Protein AF-A0A9D3ZSE3-F1 (afdb_monomer)

Radius of gyration: 20.61 Å; Cα contacts (8 Å, |Δi|>4): 168; chains: 1; bounding box: 42×42×68 Å

Foldseek 3Di:
DVVVVVVVVVVVVVVLVVVLVVVLCCCCPAQQPDPPPPDRDCVSVVQSVDVVSVVPDPSVLQLVLRQVVQVVVVVDPPDPDGTGRVLVVVLVCLLWQVLQHFDAPDFQAPPNSCRCVPDGHRPPHDPDPVVVVVVVVPDDPVNTDLASCVDPSNVVRDDCVVVPCC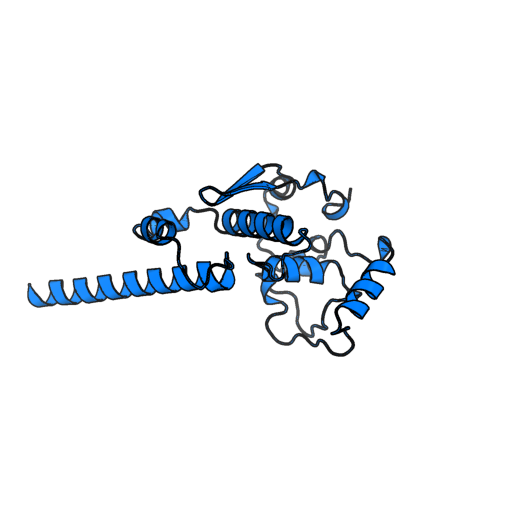VVLQDWDWRDNPVRTDTDHSVVSVSSVVD

Mean predicted aligned error: 7.87 Å

Solvent-accessible surface area (backbone atoms only — not comparable to full-atom values): 11451 Å² total; per-residue (Å²): 113,76,71,56,53,55,51,50,49,52,49,51,54,49,50,53,51,50,51,46,51,51,52,51,47,44,38,48,73,49,41,45,21,61,88,57,93,79,69,78,62,65,70,57,61,70,48,53,75,42,62,70,66,51,69,71,51,63,60,67,42,29,23,48,25,39,28,51,54,26,54,62,50,44,73,40,94,85,48,90,73,71,42,19,30,54,64,58,56,49,45,58,43,38,57,21,37,57,89,73,35,56,50,68,94,67,80,75,51,67,65,66,72,54,65,67,77,61,79,53,42,58,81,93,54,75,84,50,71,67,53,48,49,52,54,57,74,70,54,56,79,84,69,44,44,51,49,53,75,71,38,66,70,53,44,74,44,51,65,68,78,69,63,76,52,59,67,67,75,59,47,75,45,77,20,58,41,91,91,45,74,33,76,42,62,41,80,81,47,43,46,52,75,76,92

Sequence (195 aa):
MARELICLDNKHTSVEQMKMAYILEIIRGYLMPDLSRNLIHLRWLLKLVDFRAVGEFSWGSAALARLYLEMYGATRPNKLKIGGCLSLLQSWAQFRFLFLCPRMDHLYAFPLITRWNHSASYVGLPTSLEDIRLLLDQRSEAQFQWTPYEDSTIRAVIPDDYFQNLNIWHVKVPLVNFAIVEMHQSDRVLRQFGF

InterPro domains:
  IPR019557 Aminotransferase-like, plant mobile domain [PF10536] (11-195)
  IPR044824 Protein MAINTENANCE OF MERISTEMS-like [PTHR46033] (12-195)

pLDDT: mean 84.19, std 12.26, range [32.97, 94.94]

Secondary structure (DSSP, 8-state):
-HHHHHHHHHHHHHHHHHHHHHHHHHIIIIIS--SSSS---THHHHHTT-HHHHHTS-HHHHHHHHHHHHHHHHTSTT-----S-HHHHHHHHHTT-GGGPPB--S---SSGGGGGTSS-B-TTS--SHHHHHHHHHT--GGGS-S-GGG-HHHHTTS-GGGTTTGGGGG-EEEEEETTEEEEEEGGGGGGGGT-

Organism: NCBI:txid47602

Structure (mmCIF, N/CA/C/O backbone):
data_AF-A0A9D3ZSE3-F1
#
_entry.id   AF-A0A9D3ZSE3-F1
#
loop_
_atom_site.group_PDB
_atom_site.id
_atom_site.type_symbol
_atom_site.label_atom_id
_atom_site.label_alt_id
_atom_site.label_comp_id
_atom_site.label_asym_id
_atom_site.label_entity_id
_atom_site.label_seq_id
_atom_site.pdbx_PDB_ins_code
_atom_site.Cartn_x
_atom_site.Cartn_y
_atom_site.Cartn_z
_atom_site.occupancy
_atom_site.B_iso_or_equiv
_atom_site.auth_seq_id
_atom_site.auth_comp_id
_atom_site.auth_asym_id
_atom_site.auth_atom_id
_atom_site.pdbx_PDB_model_num
ATOM 1 N N . MET A 1 1 ? -15.234 -13.922 49.105 1.00 47.38 1 MET A N 1
ATOM 2 C CA . MET A 1 1 ? -16.150 -13.656 47.976 1.00 47.38 1 MET A CA 1
ATOM 3 C C . MET A 1 1 ? -16.082 -12.216 47.444 1.00 47.38 1 MET A C 1
ATOM 5 O O . MET A 1 1 ? -15.676 -12.058 46.307 1.00 47.38 1 MET A O 1
ATOM 9 N N . ALA A 1 2 ? -16.362 -11.150 48.215 1.00 43.38 2 ALA A N 1
ATOM 10 C CA . ALA A 1 2 ? -16.305 -9.767 47.680 1.00 43.38 2 ALA A CA 1
ATOM 11 C C . ALA A 1 2 ? -14.883 -9.250 47.342 1.00 43.38 2 ALA A C 1
ATOM 13 O O . ALA A 1 2 ? -14.702 -8.484 46.402 1.00 43.38 2 ALA A O 1
ATOM 14 N N . ARG A 1 3 ? -13.850 -9.699 48.071 1.00 32.97 3 ARG A N 1
ATOM 15 C CA . ARG A 1 3 ? -12.444 -9.316 47.822 1.00 32.97 3 ARG A CA 1
ATOM 16 C C . ARG A 1 3 ? -11.825 -9.965 46.577 1.00 32.97 3 ARG A C 1
ATOM 18 O O . ARG A 1 3 ? -10.910 -9.392 46.000 1.00 32.97 3 ARG A O 1
ATOM 25 N N . GLU A 1 4 ? -12.324 -11.122 46.147 1.00 38.59 4 GLU A N 1
ATOM 26 C CA . GLU A 1 4 ? -11.842 -11.803 44.935 1.00 38.59 4 GLU A CA 1
ATOM 27 C C . GLU A 1 4 ? -12.436 -11.184 43.669 1.00 38.59 4 GLU A C 1
ATOM 29 O O . GLU A 1 4 ? -11.711 -11.001 42.697 1.00 38.59 4 GLU A O 1
ATOM 34 N N . LEU A 1 5 ? -13.704 -10.755 43.709 1.00 40.88 5 LEU A N 1
ATOM 35 C CA . LEU A 1 5 ? -14.357 -10.043 42.605 1.00 40.88 5 LEU A CA 1
ATOM 36 C C . LEU A 1 5 ? -13.674 -8.701 42.293 1.00 40.88 5 LEU A C 1
ATOM 38 O O . LEU A 1 5 ? -13.381 -8.439 41.137 1.00 40.88 5 LEU A O 1
ATOM 42 N N . ILE A 1 6 ? -13.309 -7.905 43.305 1.00 46.94 6 ILE A N 1
ATOM 43 C CA . ILE A 1 6 ? -12.616 -6.612 43.112 1.00 46.94 6 ILE A CA 1
ATOM 44 C C . ILE A 1 6 ? -11.188 -6.798 42.562 1.00 46.94 6 ILE A C 1
ATOM 46 O O . ILE A 1 6 ? -10.689 -5.971 41.801 1.00 46.94 6 ILE A O 1
ATOM 50 N N . CYS A 1 7 ? -10.506 -7.885 42.934 1.00 41.25 7 CYS A N 1
ATOM 51 C CA . CYS A 1 7 ? -9.148 -8.171 42.464 1.00 41.25 7 CYS A CA 1
ATOM 52 C C . CYS A 1 7 ? -9.140 -8.733 41.029 1.00 41.25 7 CYS A C 1
ATOM 54 O O . CYS A 1 7 ? -8.237 -8.427 40.249 1.00 41.25 7 CYS A O 1
ATOM 56 N N . LEU A 1 8 ? -10.164 -9.514 40.667 1.00 48.38 8 LEU A N 1
ATOM 57 C CA . LEU A 1 8 ? -10.406 -9.965 39.295 1.00 48.38 8 LEU A CA 1
ATOM 58 C C . LEU A 1 8 ? -10.804 -8.797 38.386 1.00 48.38 8 LEU A C 1
ATOM 60 O O . LEU A 1 8 ? -10.257 -8.695 37.293 1.00 48.38 8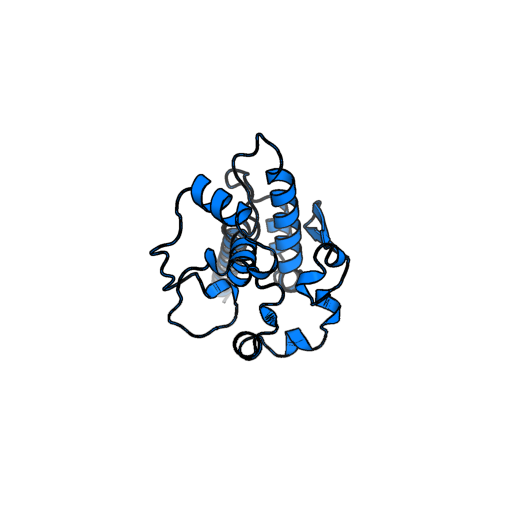 LEU A O 1
ATOM 64 N N . ASP A 1 9 ? -11.654 -7.885 38.861 1.00 51.62 9 ASP A N 1
ATOM 65 C CA . ASP A 1 9 ? -12.081 -6.690 38.122 1.00 51.62 9 ASP A CA 1
ATOM 66 C C . ASP A 1 9 ? -10.907 -5.717 37.884 1.00 51.62 9 ASP A C 1
ATOM 68 O O . ASP A 1 9 ? -10.702 -5.235 36.771 1.00 51.62 9 ASP A O 1
ATOM 72 N N . ASN A 1 10 ? -10.017 -5.539 38.872 1.00 54.47 10 ASN A N 1
ATOM 73 C CA . ASN A 1 10 ? -8.772 -4.771 38.701 1.00 54.47 10 ASN A CA 1
ATOM 74 C C . ASN A 1 10 ? -7.783 -5.425 37.719 1.00 54.47 10 ASN A C 1
ATOM 76 O O . ASN A 1 10 ? -7.127 -4.729 36.942 1.00 54.47 10 ASN A O 1
ATOM 80 N N . LYS A 1 11 ? -7.669 -6.761 37.717 1.00 55.88 11 LYS A N 1
ATOM 81 C CA . LYS A 1 11 ? -6.824 -7.479 36.747 1.00 55.88 11 LYS A CA 1
ATOM 82 C C . LYS A 1 11 ? -7.395 -7.393 35.334 1.00 55.88 11 LYS A C 1
ATOM 84 O O . LYS A 1 11 ? -6.632 -7.107 34.413 1.00 55.88 11 LYS A O 1
ATOM 89 N N . HIS A 1 12 ? -8.705 -7.582 35.170 1.00 58.66 12 HIS A N 1
ATOM 90 C CA . HIS A 1 12 ? -9.385 -7.468 33.877 1.00 58.66 12 HIS A CA 1
ATOM 91 C C . HIS A 1 12 ? -9.253 -6.046 33.318 1.00 58.66 12 HIS A C 1
ATOM 93 O O . HIS A 1 12 ? -8.847 -5.874 32.171 1.00 58.66 12 HIS A O 1
ATOM 99 N N . THR A 1 13 ? -9.459 -5.030 34.164 1.00 61.62 13 THR A N 1
ATOM 100 C CA . THR A 1 13 ? -9.265 -3.615 33.812 1.00 61.62 13 THR A CA 1
ATOM 101 C C . THR A 1 13 ? -7.815 -3.320 33.408 1.00 61.62 13 THR A C 1
ATOM 103 O O . THR A 1 13 ? -7.592 -2.613 32.427 1.00 61.62 13 THR A O 1
ATOM 106 N N . SER A 1 14 ? -6.815 -3.915 34.077 1.00 72.12 14 SER A N 1
ATOM 107 C CA . SER A 1 14 ? -5.406 -3.755 33.676 1.00 72.12 14 SER A CA 1
ATOM 108 C C . SER A 1 14 ? -5.082 -4.411 32.329 1.00 72.12 14 SER A C 1
ATOM 110 O O . SER A 1 14 ? -4.323 -3.849 31.543 1.00 72.12 14 SER A O 1
ATOM 112 N N . VAL A 1 15 ? -5.676 -5.573 32.029 1.00 79.62 15 VAL A N 1
ATOM 113 C CA . VAL A 1 15 ? -5.437 -6.299 30.772 1.00 79.62 15 VAL A CA 1
ATOM 114 C C . VAL A 1 15 ? -6.058 -5.550 29.598 1.00 79.62 15 VAL A C 1
ATOM 116 O O . VAL A 1 15 ? -5.411 -5.397 28.563 1.00 79.62 15 VAL A O 1
ATOM 119 N N . GLU A 1 16 ? -7.277 -5.031 29.753 1.00 80.38 16 GLU A N 1
ATOM 120 C CA . GLU A 1 16 ? -7.910 -4.213 28.716 1.00 80.38 16 GLU A CA 1
ATOM 121 C C . GLU A 1 16 ? -7.129 -2.914 28.476 1.00 80.38 16 GLU A C 1
ATOM 123 O O . GLU A 1 16 ? -6.847 -2.573 27.329 1.00 80.38 16 GLU A O 1
ATOM 128 N N . GLN A 1 17 ? -6.654 -2.244 29.531 1.00 80.88 17 GLN A N 1
ATOM 129 C CA . GLN A 1 17 ? -5.777 -1.075 29.393 1.00 80.88 17 GLN A CA 1
ATOM 130 C C . GLN A 1 17 ? -4.461 -1.407 28.674 1.00 80.88 17 GLN A C 1
ATOM 132 O O . GLN A 1 17 ? -4.013 -0.629 27.829 1.00 80.88 17 GLN A O 1
ATOM 137 N N . MET A 1 18 ? -3.858 -2.568 28.952 1.00 84.62 18 MET A N 1
ATOM 138 C CA . MET A 1 18 ? -2.662 -3.033 28.240 1.00 84.62 18 MET A CA 1
ATOM 139 C C . MET A 1 18 ? -2.946 -3.289 26.755 1.00 84.62 18 MET A C 1
ATOM 141 O O . MET A 1 18 ? -2.159 -2.865 25.908 1.00 84.62 18 MET A O 1
ATOM 145 N N . LYS A 1 19 ? -4.082 -3.913 26.416 1.00 85.62 19 LYS A N 1
ATOM 146 C CA . LYS A 1 19 ? -4.510 -4.094 25.018 1.00 85.62 19 LYS A CA 1
ATOM 147 C C . LYS A 1 19 ? -4.714 -2.749 24.321 1.00 85.62 19 LYS A C 1
ATOM 149 O O . LYS A 1 19 ? -4.211 -2.561 23.215 1.00 85.62 19 LYS A O 1
ATOM 154 N N . MET A 1 20 ? -5.396 -1.800 24.970 1.00 85.19 20 MET A N 1
ATOM 155 C CA . MET A 1 20 ? -5.603 -0.450 24.429 1.00 85.19 20 MET A CA 1
ATOM 156 C C . MET A 1 20 ? -4.2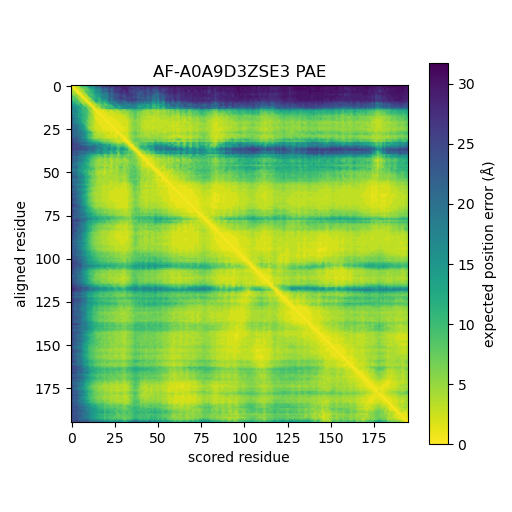62 0.238 24.161 1.00 85.19 20 MET A C 1
ATOM 158 O O . MET A 1 20 ? -4.048 0.753 23.065 1.00 85.19 20 MET A O 1
ATOM 162 N N . ALA A 1 21 ? -3.351 0.221 25.137 1.00 86.06 21 ALA A N 1
ATOM 163 C CA . ALA A 1 21 ? -2.029 0.826 25.011 1.00 86.06 21 ALA A CA 1
ATOM 164 C C . ALA A 1 21 ? -1.225 0.198 23.863 1.00 86.06 21 ALA A C 1
ATOM 166 O O . ALA A 1 21 ? -0.635 0.920 23.064 1.00 86.06 21 ALA A O 1
ATOM 167 N N . TYR A 1 22 ? -1.266 -1.129 23.729 1.00 87.88 22 TYR A N 1
ATOM 168 C CA . TYR A 1 22 ? -0.589 -1.844 22.650 1.00 87.88 22 TYR A CA 1
ATOM 169 C C . TYR A 1 22 ? -1.149 -1.497 21.262 1.00 87.88 22 TYR A C 1
ATOM 171 O O . TYR A 1 22 ? -0.388 -1.190 20.344 1.00 87.88 22 TYR A O 1
ATOM 179 N N . ILE A 1 23 ? -2.475 -1.476 21.097 1.00 87.81 23 ILE A N 1
ATOM 180 C CA . ILE A 1 23 ? -3.100 -1.098 19.819 1.00 87.81 23 ILE A CA 1
ATOM 181 C C . ILE A 1 23 ? -2.788 0.360 19.469 1.00 87.81 23 ILE A C 1
ATOM 183 O O . ILE A 1 23 ? -2.474 0.666 18.318 1.00 87.81 23 ILE A O 1
ATOM 187 N N . LEU A 1 24 ? -2.827 1.263 20.451 1.00 86.31 24 LEU A N 1
ATOM 188 C CA . LEU A 1 24 ? -2.435 2.659 20.257 1.00 86.31 24 LEU A CA 1
ATOM 189 C C . LEU A 1 24 ? -0.974 2.795 19.825 1.00 86.31 24 LEU A C 1
ATOM 191 O O . LEU A 1 24 ? -0.675 3.622 18.961 1.00 86.31 24 LEU A O 1
ATOM 195 N N . GLU A 1 25 ? -0.086 1.970 20.381 1.00 86.06 25 GLU A N 1
ATOM 196 C CA . GLU A 1 25 ? 1.318 1.916 19.980 1.00 86.06 25 GLU A CA 1
ATOM 197 C C . GLU A 1 25 ? 1.460 1.493 18.515 1.00 86.06 25 GLU A C 1
ATOM 199 O O . GLU A 1 25 ? 2.172 2.150 17.759 1.00 86.06 25 GLU A O 1
ATOM 204 N N . ILE A 1 26 ? 0.724 0.468 18.074 1.00 87.06 26 ILE A N 1
ATOM 205 C CA . ILE A 1 26 ? 0.716 0.033 16.667 1.00 87.06 26 ILE A CA 1
ATOM 206 C C . ILE A 1 26 ? 0.164 1.132 15.752 1.00 87.06 26 ILE A C 1
ATOM 208 O O . ILE A 1 26 ? 0.742 1.418 14.699 1.00 87.06 26 ILE A O 1
ATOM 212 N N . ILE A 1 27 ? -0.949 1.762 16.136 1.00 86.19 27 ILE A N 1
ATOM 213 C CA . ILE A 1 27 ? -1.573 2.832 15.349 1.00 86.19 27 ILE A CA 1
ATOM 214 C C . ILE A 1 27 ? -0.593 3.988 15.155 1.00 86.19 27 ILE A C 1
ATOM 216 O O . ILE A 1 27 ? -0.399 4.447 14.028 1.00 86.19 27 ILE A O 1
ATOM 220 N N . ARG A 1 28 ? 0.042 4.437 16.240 1.00 82.56 28 ARG A N 1
ATOM 221 C CA . ARG A 1 28 ? 0.976 5.565 16.223 1.00 82.56 28 ARG A CA 1
ATOM 222 C C . ARG A 1 28 ? 2.313 5.211 15.581 1.00 82.56 28 ARG A C 1
ATOM 224 O O . ARG A 1 28 ? 2.892 6.050 14.911 1.00 82.56 28 ARG A O 1
ATOM 231 N N . GLY A 1 29 ? 2.838 4.022 15.839 1.00 82.31 29 GLY A N 1
ATOM 232 C CA . GLY A 1 29 ? 4.192 3.647 15.440 1.00 82.31 29 GLY A CA 1
ATOM 233 C C . GLY A 1 29 ? 4.276 3.097 14.022 1.00 82.31 29 GLY A C 1
ATOM 234 O O . GLY A 1 29 ? 5.292 3.283 13.360 1.00 82.31 29 GLY A O 1
ATOM 235 N N . TYR A 1 30 ? 3.218 2.432 13.552 1.00 84.31 30 TYR A N 1
ATOM 236 C CA . TYR A 1 30 ? 3.292 1.610 12.346 1.00 84.31 30 TYR A CA 1
ATOM 237 C C . TYR A 1 30 ? 2.190 1.900 11.324 1.00 84.31 30 TYR A C 1
ATOM 239 O O . TYR A 1 30 ? 2.482 2.175 10.159 1.00 84.31 30 TYR A O 1
ATOM 247 N N . LEU A 1 31 ? 0.917 1.855 11.731 1.00 84.62 31 LEU A N 1
ATOM 248 C CA . LEU A 1 31 ? -0.195 1.963 10.775 1.00 84.62 31 LEU A CA 1
ATOM 249 C C . LEU A 1 31 ? -0.406 3.393 10.281 1.00 84.62 31 LEU A C 1
ATOM 251 O O . LEU A 1 31 ? -0.656 3.625 9.100 1.00 84.62 31 LEU A O 1
ATOM 255 N N . MET A 1 32 ? -0.373 4.363 11.187 1.00 84.94 32 MET A N 1
ATOM 256 C CA . MET A 1 32 ? -0.729 5.749 10.899 1.00 84.94 32 MET A CA 1
ATOM 257 C C . MET A 1 32 ? 0.187 6.726 11.647 1.00 84.94 32 MET A C 1
ATOM 259 O O . MET A 1 32 ? -0.331 7.642 12.297 1.00 84.94 32 MET A O 1
ATOM 263 N N . PRO A 1 33 ? 1.526 6.574 11.562 1.00 81.00 33 PRO A N 1
ATOM 264 C CA . PRO A 1 33 ? 2.431 7.505 12.208 1.00 81.00 33 PRO A CA 1
ATOM 265 C C . PRO A 1 33 ? 2.186 8.908 11.680 1.00 81.00 33 PRO A C 1
ATOM 267 O O . PRO A 1 33 ? 2.164 9.155 10.470 1.00 81.00 33 PRO A O 1
ATOM 270 N N . ASP A 1 34 ? 1.968 9.826 12.612 1.00 72.75 34 ASP A N 1
ATOM 271 C CA . ASP A 1 34 ? 1.954 11.239 12.316 1.00 72.75 34 ASP A CA 1
ATOM 272 C C . ASP A 1 34 ? 3.298 11.873 12.646 1.00 72.75 34 ASP A C 1
ATOM 274 O O . ASP A 1 34 ? 4.117 11.339 13.387 1.00 72.75 34 ASP A O 1
ATOM 278 N N . LEU A 1 35 ? 3.548 13.034 12.046 1.00 68.62 35 LEU A N 1
ATOM 279 C CA . LEU A 1 35 ? 4.714 13.845 12.390 1.00 68.62 35 LEU A CA 1
ATOM 280 C C . LEU A 1 35 ? 4.475 14.664 13.667 1.00 68.62 35 LEU A C 1
ATOM 282 O O . LEU A 1 35 ? 5.311 15.499 14.023 1.00 68.62 35 LEU A O 1
ATOM 286 N N . SER A 1 36 ? 3.330 14.471 14.334 1.00 63.19 36 SER A N 1
ATOM 287 C CA . SER A 1 36 ? 3.107 15.048 15.650 1.00 63.19 36 SER A CA 1
ATOM 288 C C . SER A 1 36 ? 4.018 14.296 16.616 1.00 63.19 36 SER A C 1
ATOM 290 O O . SER A 1 36 ? 4.181 13.085 16.527 1.00 63.19 36 SER A O 1
ATOM 292 N N . ARG A 1 37 ? 4.701 15.019 17.499 1.00 53.56 37 ARG A N 1
ATOM 293 C CA . ARG A 1 37 ? 5.737 14.483 18.392 1.00 53.56 37 ARG A CA 1
ATOM 294 C C . ARG A 1 37 ? 5.132 13.587 19.489 1.00 53.56 37 ARG A C 1
ATOM 296 O O . ARG A 1 37 ? 5.210 13.929 20.663 1.00 53.56 37 ARG A O 1
ATOM 303 N N . ASN A 1 38 ? 4.547 12.453 19.109 1.00 53.19 38 ASN A N 1
ATOM 304 C CA . ASN A 1 38 ? 3.962 11.415 19.962 1.00 53.19 38 ASN A CA 1
ATOM 305 C C . ASN A 1 38 ? 2.619 11.740 20.641 1.00 53.19 38 ASN A C 1
ATOM 307 O O . ASN A 1 38 ? 2.271 11.089 21.629 1.00 53.19 38 ASN A O 1
ATOM 311 N N . LEU A 1 39 ? 1.823 12.683 20.123 1.00 56.69 39 LEU A N 1
ATOM 312 C CA . LEU A 1 39 ? 0.491 12.945 20.676 1.00 56.69 39 LEU A CA 1
ATOM 313 C C . LEU A 1 39 ? -0.548 12.040 20.010 1.00 56.69 39 LEU A C 1
ATOM 315 O O . LEU A 1 39 ? -0.993 12.282 18.893 1.00 56.69 39 LEU A O 1
ATOM 319 N N . ILE A 1 40 ? -0.973 10.997 20.726 1.00 60.72 40 ILE A N 1
ATOM 320 C CA . ILE A 1 40 ? -2.143 10.213 20.328 1.00 60.72 40 ILE A CA 1
ATOM 321 C C . ILE A 1 40 ? -3.343 11.149 20.390 1.00 60.72 40 ILE A C 1
ATOM 323 O O . ILE A 1 40 ? -3.742 11.604 21.463 1.00 60.72 40 ILE A O 1
ATOM 327 N N . HIS A 1 41 ? -3.946 11.435 19.240 1.00 69.25 41 HIS A N 1
ATOM 328 C CA . HIS A 1 41 ? -5.183 12.195 19.238 1.00 69.25 41 HIS A CA 1
ATOM 329 C C . HIS A 1 41 ? -6.234 11.404 20.032 1.00 69.25 41 HIS A C 1
ATOM 331 O O . HIS A 1 41 ? -6.559 10.273 19.666 1.00 69.25 41 HIS A O 1
ATOM 337 N N . LEU A 1 42 ? -6.805 12.013 21.082 1.00 71.12 42 LEU A N 1
ATOM 338 C CA . LEU A 1 42 ? -7.759 11.391 22.027 1.00 71.12 42 LEU A CA 1
ATOM 339 C C . LEU A 1 42 ? -8.952 10.678 21.358 1.00 71.12 42 LEU A C 1
ATOM 341 O O . LEU A 1 42 ? -9.610 9.842 21.967 1.00 71.12 42 LEU A O 1
ATOM 345 N N . ARG A 1 43 ? -9.200 10.961 20.075 1.00 76.38 43 ARG A N 1
ATOM 346 C CA . ARG A 1 43 ? -10.202 10.296 19.240 1.00 76.38 43 ARG A CA 1
ATOM 347 C C . ARG A 1 43 ? -10.000 8.778 19.165 1.00 76.38 43 ARG A C 1
ATOM 349 O O . ARG A 1 43 ? -10.988 8.056 19.143 1.00 76.38 43 ARG A O 1
ATOM 356 N N . TRP A 1 44 ? -8.754 8.295 19.152 1.00 77.94 44 TRP A N 1
ATOM 357 C CA . TRP A 1 44 ? -8.468 6.857 19.117 1.00 77.94 44 TRP A CA 1
ATOM 358 C C . TRP A 1 44 ? -8.776 6.197 20.459 1.00 77.94 44 TRP A C 1
ATOM 360 O O . TRP A 1 44 ? -9.361 5.122 20.480 1.00 77.94 44 TRP A O 1
ATOM 370 N N . LEU A 1 45 ? -8.480 6.884 21.568 1.00 78.75 45 LEU A N 1
ATOM 371 C CA . LEU A 1 45 ? -8.815 6.417 22.914 1.00 78.75 45 LEU A CA 1
ATOM 372 C C . LEU A 1 45 ? -10.329 6.212 23.062 1.00 78.75 45 LEU A C 1
ATOM 374 O O . LEU A 1 45 ? -10.760 5.162 23.522 1.00 78.75 45 LEU A O 1
ATOM 378 N N . LEU A 1 46 ? -11.129 7.181 22.599 1.00 77.44 46 LEU A N 1
ATOM 379 C CA . LEU A 1 46 ? -12.595 7.108 22.649 1.00 77.44 46 LEU A CA 1
ATOM 380 C C . LEU A 1 46 ? -13.166 5.955 21.816 1.00 77.44 46 LEU A C 1
ATOM 382 O O . LEU A 1 46 ? -14.215 5.419 22.156 1.00 77.44 46 LEU A O 1
ATOM 386 N N . LYS A 1 47 ? -12.497 5.573 20.724 1.00 78.69 47 LYS A N 1
ATOM 387 C CA . LYS A 1 47 ? -12.919 4.440 19.895 1.00 78.69 47 LYS A CA 1
ATOM 388 C C . LYS A 1 47 ? -12.517 3.092 20.482 1.00 78.69 47 LYS A C 1
ATOM 390 O O . LYS A 1 47 ? -13.263 2.140 20.317 1.00 78.69 47 LYS A O 1
ATOM 395 N N . LEU A 1 48 ? -11.392 3.026 21.190 1.00 81.38 48 LEU A N 1
ATOM 396 C CA . LEU A 1 48 ? -10.864 1.790 21.774 1.00 81.38 48 LEU A CA 1
ATOM 397 C C . LEU A 1 48 ? -11.559 1.351 23.070 1.00 81.38 48 LEU A C 1
ATOM 399 O O . LEU A 1 48 ? -11.177 0.334 23.634 1.00 81.38 48 LEU A O 1
ATOM 403 N N . VAL A 1 49 ? -12.572 2.091 23.532 1.00 82.12 49 VAL A N 1
ATOM 404 C CA . VAL A 1 49 ? -13.405 1.692 24.680 1.00 82.12 49 VAL A CA 1
ATOM 405 C C . VAL A 1 49 ? -14.203 0.419 24.374 1.00 82.12 49 VAL A C 1
ATOM 407 O O . VAL A 1 49 ? -14.400 -0.400 25.266 1.00 82.12 49 VAL A O 1
ATOM 410 N N . ASP A 1 50 ? -14.630 0.231 23.121 1.00 83.00 50 ASP A N 1
ATOM 411 C CA . ASP A 1 50 ? -15.343 -0.967 22.671 1.00 83.00 50 ASP A CA 1
ATOM 412 C C . ASP A 1 50 ? -14.526 -1.713 21.609 1.00 83.00 50 ASP A C 1
ATOM 414 O O . ASP A 1 50 ? -14.562 -1.398 20.417 1.00 83.00 50 ASP A O 1
ATOM 418 N N . PHE A 1 51 ? -13.795 -2.741 22.043 1.00 82.00 51 PHE A N 1
ATOM 419 C CA . PHE A 1 51 ? -12.980 -3.566 21.153 1.00 82.00 51 PHE A CA 1
ATOM 420 C C . PHE A 1 51 ? -13.786 -4.320 20.090 1.00 82.00 51 PHE A C 1
ATOM 422 O O . PHE A 1 51 ? -13.232 -4.641 19.036 1.00 82.00 51 PHE A O 1
ATOM 429 N N . ARG A 1 52 ? -15.076 -4.594 20.326 1.00 84.31 52 ARG A N 1
ATOM 430 C CA . ARG A 1 52 ? -15.920 -5.263 19.332 1.00 84.31 52 ARG A CA 1
ATOM 431 C C . ARG A 1 52 ? -16.167 -4.333 18.149 1.00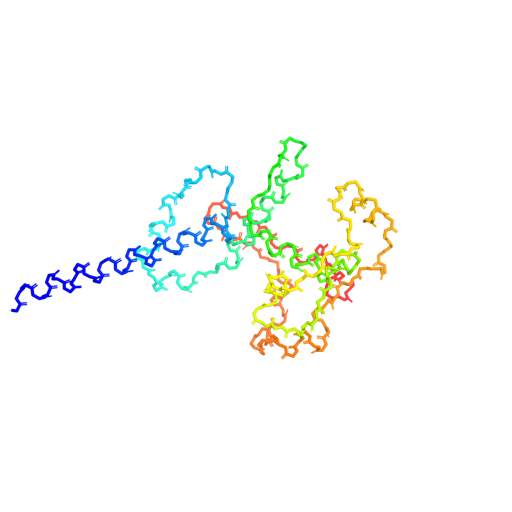 84.31 52 ARG A C 1
ATOM 433 O O . ARG A 1 52 ? -15.919 -4.727 17.015 1.00 84.31 52 ARG A O 1
ATOM 440 N N . ALA A 1 53 ? -16.538 -3.084 18.423 1.00 84.00 53 ALA A N 1
ATOM 441 C CA . ALA A 1 53 ? -16.709 -2.063 17.391 1.00 84.00 53 ALA A CA 1
ATOM 442 C C . ALA A 1 53 ? -15.391 -1.750 16.652 1.00 84.00 53 ALA A C 1
ATOM 444 O O . ALA A 1 53 ? -15.375 -1.568 15.438 1.00 84.00 53 ALA A O 1
ATOM 445 N N . VAL A 1 54 ? -14.266 -1.728 17.373 1.00 84.00 54 VAL A N 1
ATOM 446 C CA . VAL A 1 54 ? -12.911 -1.520 16.818 1.00 84.00 54 VAL A CA 1
ATOM 447 C C . VAL A 1 54 ? -12.534 -2.606 15.810 1.00 84.00 54 VAL A C 1
ATOM 449 O O . VAL A 1 54 ? -11.887 -2.306 14.805 1.00 84.00 54 VAL A O 1
ATOM 452 N N . GLY A 1 55 ? -12.932 -3.856 16.062 1.00 84.44 55 GLY A N 1
ATOM 453 C CA . GLY A 1 55 ? -12.690 -4.982 15.157 1.00 84.44 55 GLY A CA 1
ATOM 454 C C . GLY A 1 55 ? -13.422 -4.866 13.816 1.00 84.44 55 GLY A C 1
ATOM 455 O O . GLY A 1 55 ? -12.956 -5.414 12.823 1.00 84.44 55 GLY A O 1
ATOM 456 N N . GLU A 1 56 ? -14.520 -4.111 13.766 1.00 88.56 56 GLU A N 1
ATOM 457 C CA . GLU A 1 56 ? -15.319 -3.891 12.553 1.00 88.56 56 GLU A CA 1
ATOM 458 C C . GLU A 1 56 ? -14.785 -2.737 11.686 1.00 88.56 56 GLU A C 1
ATOM 460 O O . GLU A 1 56 ? -15.255 -2.510 10.569 1.00 88.56 56 GLU A O 1
ATOM 465 N N . PHE A 1 57 ? -13.791 -1.984 12.167 1.00 87.94 57 PHE A N 1
ATOM 466 C CA . PHE A 1 57 ? -13.228 -0.876 11.404 1.00 87.94 57 PHE A CA 1
ATOM 467 C C . PHE A 1 57 ? -12.339 -1.353 10.258 1.00 87.94 57 PHE A C 1
ATOM 469 O O . PHE A 1 57 ? -11.521 -2.263 10.386 1.00 87.94 57 PHE A O 1
ATOM 476 N N . SER A 1 58 ? -12.411 -0.634 9.136 1.00 90.38 58 SER A N 1
ATOM 477 C CA . SER A 1 58 ? -11.493 -0.827 8.016 1.00 90.38 58 SER A CA 1
ATOM 478 C C . SER A 1 58 ? -10.137 -0.163 8.298 1.00 90.38 58 SER A C 1
ATOM 480 O O . SER A 1 58 ? -9.825 0.915 7.785 1.00 90.38 58 SER A O 1
ATOM 482 N N . TRP A 1 59 ? -9.308 -0.814 9.118 1.00 90.00 59 TRP A N 1
ATOM 483 C CA . TRP A 1 59 ? -7.952 -0.354 9.458 1.00 90.00 59 TRP A CA 1
ATOM 484 C C . TRP A 1 59 ? -7.074 -0.128 8.226 1.00 90.00 59 TRP A C 1
ATOM 486 O O . TRP A 1 59 ? -6.322 0.844 8.176 1.00 90.00 59 TRP A O 1
ATOM 496 N N . GLY A 1 60 ? -7.216 -0.985 7.209 1.00 90.50 60 GLY A N 1
ATOM 497 C CA . GLY A 1 60 ? -6.524 -0.837 5.928 1.00 90.50 60 GLY A CA 1
ATOM 498 C C . GLY A 1 60 ? -6.906 0.456 5.207 1.00 90.50 60 GLY A C 1
ATOM 499 O O . GLY A 1 60 ? -6.024 1.210 4.801 1.00 90.50 60 GLY A O 1
ATOM 500 N N . SER A 1 61 ? -8.203 0.771 5.124 1.00 91.12 61 SER A N 1
ATOM 501 C CA . SER A 1 61 ? -8.671 2.026 4.516 1.00 91.12 61 SER A CA 1
ATOM 502 C C . SER A 1 61 ? -8.191 3.245 5.297 1.00 91.12 61 SER A C 1
ATOM 504 O O . SER A 1 61 ? -7.760 4.227 4.695 1.00 91.12 61 SER A O 1
ATOM 506 N N . ALA A 1 62 ? -8.201 3.180 6.632 1.00 91.44 62 ALA A N 1
ATOM 507 C CA . ALA A 1 62 ? -7.723 4.274 7.471 1.00 91.44 62 ALA A CA 1
ATOM 508 C C . ALA A 1 62 ? -6.212 4.531 7.297 1.00 91.44 62 ALA A C 1
ATOM 510 O O . ALA A 1 62 ? -5.785 5.690 7.197 1.00 91.44 62 ALA A O 1
ATOM 511 N N . ALA A 1 63 ? -5.418 3.457 7.217 1.00 92.12 63 ALA A N 1
ATOM 512 C CA . ALA A 1 63 ? -3.983 3.516 6.950 1.00 92.12 63 ALA A CA 1
ATOM 513 C C . ALA A 1 63 ? -3.684 4.056 5.541 1.00 92.12 63 ALA A C 1
ATOM 515 O O . ALA A 1 63 ? -2.823 4.925 5.395 1.00 92.12 63 ALA A O 1
ATOM 516 N N . LEU A 1 64 ? -4.427 3.611 4.521 1.00 92.50 64 LEU A N 1
ATOM 517 C CA . LEU A 1 64 ? -4.289 4.098 3.145 1.00 92.50 64 LEU A CA 1
ATOM 518 C C . LEU A 1 64 ? -4.685 5.571 3.005 1.00 92.50 64 LEU A C 1
ATOM 520 O O . LEU A 1 64 ? -3.921 6.336 2.421 1.00 92.50 64 LEU A O 1
ATOM 524 N N . ALA A 1 65 ? -5.810 5.997 3.593 1.00 93.31 65 ALA A N 1
ATOM 525 C CA . ALA A 1 65 ? -6.211 7.406 3.616 1.00 93.31 65 ALA A CA 1
ATOM 526 C C . ALA A 1 65 ? -5.101 8.276 4.216 1.00 93.31 65 ALA A C 1
ATOM 528 O O . ALA A 1 65 ? -4.738 9.322 3.679 1.00 93.31 65 ALA A O 1
ATOM 529 N N . ARG A 1 66 ? -4.507 7.811 5.323 1.00 91.88 66 ARG A N 1
ATOM 530 C CA . ARG A 1 66 ? -3.412 8.534 5.963 1.00 91.88 66 ARG A CA 1
ATOM 531 C C . ARG A 1 66 ? -2.160 8.583 5.088 1.00 91.88 66 ARG A C 1
ATOM 533 O O . ARG A 1 66 ? -1.544 9.640 4.982 1.00 91.88 66 ARG A O 1
ATOM 540 N N . LEU A 1 67 ? -1.785 7.461 4.477 1.00 92.56 67 LEU A N 1
ATOM 541 C CA . LEU A 1 67 ? -0.639 7.388 3.573 1.00 92.56 67 LEU A CA 1
ATOM 542 C C . LEU A 1 67 ? -0.816 8.331 2.375 1.00 92.56 67 LEU A C 1
ATOM 544 O O . LEU A 1 67 ? 0.121 9.039 2.020 1.00 92.56 67 LEU A O 1
ATOM 548 N N . TYR A 1 68 ? -2.012 8.389 1.787 1.00 92.00 68 TYR A N 1
ATOM 549 C CA . TYR A 1 68 ? -2.310 9.255 0.642 1.00 92.00 68 TYR A CA 1
ATOM 550 C C . TYR A 1 68 ? -2.177 10.733 1.006 1.00 92.00 68 TYR A C 1
ATOM 552 O O . TYR A 1 68 ? -1.497 11.474 0.295 1.00 92.00 68 TYR A O 1
ATOM 560 N N . LEU A 1 69 ? -2.720 11.137 2.157 1.00 9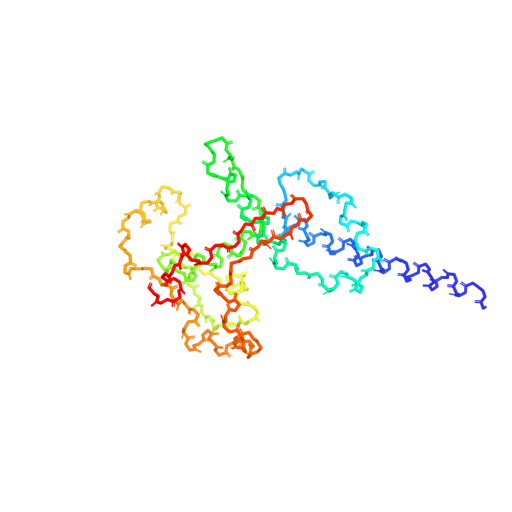1.44 69 LEU A N 1
ATOM 561 C CA . LEU A 1 69 ? -2.568 12.497 2.672 1.00 91.44 69 LEU A CA 1
ATOM 562 C C . LEU A 1 69 ? -1.089 12.876 2.881 1.00 91.44 69 LEU A C 1
ATOM 564 O O . LEU A 1 69 ? -0.664 13.981 2.531 1.00 91.44 69 LEU A O 1
ATOM 568 N N . GLU A 1 70 ? -0.287 11.974 3.453 1.00 91.81 70 GLU A N 1
ATOM 569 C CA . GLU A 1 70 ? 1.136 12.236 3.697 1.00 91.81 70 GLU A CA 1
ATOM 570 C C . GLU A 1 70 ? 1.947 12.265 2.393 1.00 91.81 70 GLU A C 1
ATOM 572 O O . GLU A 1 70 ? 2.810 13.132 2.254 1.00 91.81 70 GLU A O 1
ATOM 577 N N . MET A 1 71 ? 1.639 11.406 1.414 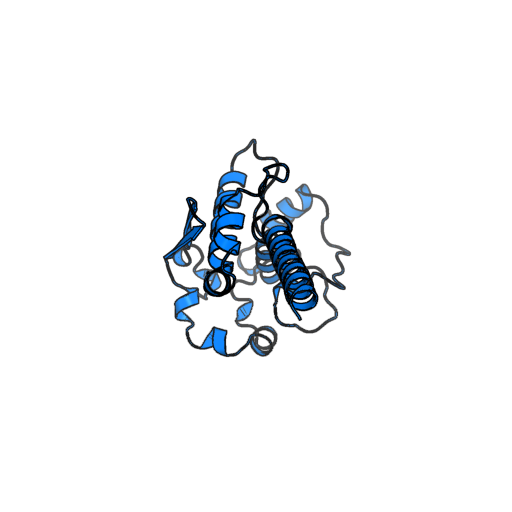1.00 91.25 71 MET A N 1
ATOM 578 C CA . MET A 1 71 ? 2.246 11.455 0.076 1.00 91.25 71 MET A CA 1
ATOM 579 C C . MET A 1 71 ? 1.890 12.750 -0.655 1.00 91.25 71 MET A C 1
ATOM 581 O O . MET A 1 71 ? 2.776 13.400 -1.210 1.00 91.25 71 MET A O 1
ATOM 585 N N . TYR A 1 72 ? 0.627 13.178 -0.595 1.00 89.56 72 TYR A N 1
ATOM 586 C CA . TYR A 1 72 ? 0.216 14.476 -1.127 1.00 89.56 72 TYR A CA 1
ATOM 587 C C . TYR A 1 72 ? 1.017 15.611 -0.475 1.00 89.56 72 TYR A C 1
ATOM 589 O O . TYR A 1 72 ? 1.576 16.464 -1.165 1.00 89.56 72 TYR A O 1
ATOM 597 N N . GLY A 1 73 ? 1.160 15.589 0.853 1.00 89.44 73 GLY A N 1
ATOM 598 C CA . GLY A 1 73 ? 1.971 16.558 1.589 1.00 89.44 73 GLY A CA 1
A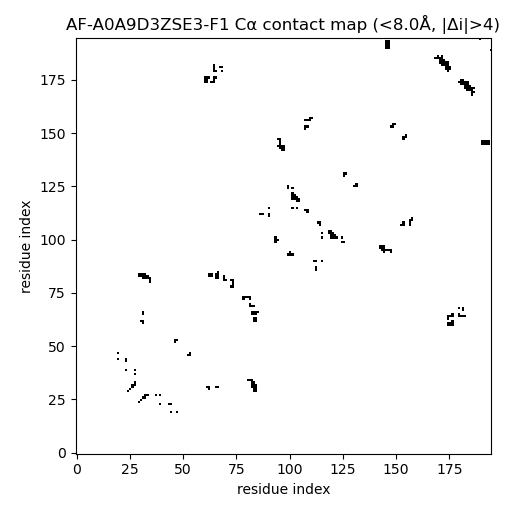TOM 599 C C . GLY A 1 73 ? 3.470 16.508 1.267 1.00 89.44 73 GLY A C 1
ATOM 600 O O . GLY A 1 73 ? 4.121 17.553 1.312 1.00 89.44 73 GLY A O 1
ATOM 601 N N . ALA A 1 74 ? 4.011 15.333 0.934 1.00 89.88 74 ALA A N 1
ATOM 602 C CA . ALA A 1 74 ? 5.419 15.124 0.589 1.00 89.88 74 ALA A CA 1
ATOM 603 C C . ALA A 1 74 ? 5.830 15.772 -0.740 1.00 89.88 74 ALA A C 1
ATOM 605 O O . ALA A 1 74 ? 7.006 16.057 -0.931 1.00 89.88 74 ALA A O 1
ATOM 606 N N . THR A 1 75 ? 4.876 16.085 -1.621 1.00 88.12 75 THR A N 1
ATOM 607 C CA . THR A 1 75 ? 5.155 16.829 -2.864 1.00 88.12 75 THR A CA 1
ATOM 608 C C . THR A 1 75 ? 5.543 18.293 -2.629 1.00 88.12 75 THR A C 1
ATOM 610 O O . THR A 1 75 ? 6.031 18.965 -3.537 1.00 88.12 75 THR A O 1
ATOM 613 N N . ARG A 1 76 ? 5.333 18.822 -1.415 1.00 89.50 76 ARG A N 1
ATOM 614 C CA . ARG A 1 76 ? 5.640 20.219 -1.091 1.00 89.50 76 ARG A CA 1
ATOM 615 C C . ARG A 1 76 ? 7.148 20.395 -0.872 1.00 89.50 76 ARG A C 1
ATOM 617 O O . ARG A 1 76 ? 7.719 19.651 -0.077 1.00 89.50 76 ARG A O 1
ATOM 624 N N . PRO A 1 77 ? 7.774 21.445 -1.435 1.00 84.06 77 PRO A N 1
ATOM 625 C CA . PRO A 1 77 ? 9.232 21.618 -1.409 1.00 84.06 77 PRO A CA 1
ATOM 626 C C . PRO A 1 77 ? 9.830 21.722 0.004 1.00 84.06 77 PRO A C 1
ATOM 628 O O . PRO A 1 77 ? 10.976 21.349 0.217 1.00 84.06 77 PRO A O 1
ATOM 631 N N . ASN A 1 78 ? 9.046 22.167 0.992 1.00 87.06 78 ASN A N 1
ATOM 632 C CA . ASN A 1 78 ? 9.506 22.348 2.374 1.00 87.06 78 ASN A CA 1
ATOM 633 C C . ASN A 1 78 ? 9.211 21.142 3.291 1.00 87.06 78 ASN A C 1
ATOM 635 O O . ASN A 1 78 ? 9.419 21.225 4.505 1.00 87.06 78 ASN A O 1
ATOM 639 N N . LYS A 1 79 ? 8.669 20.032 2.770 1.00 85.88 79 LYS A N 1
ATOM 640 C CA . LYS A 1 79 ? 8.328 18.859 3.586 1.00 85.88 79 LYS A CA 1
ATOM 641 C C . LYS A 1 79 ? 9.549 17.938 3.714 1.00 85.88 79 LYS A C 1
ATOM 643 O O . LYS A 1 79 ? 9.946 17.283 2.763 1.00 85.88 79 LYS A O 1
ATOM 648 N N . LEU A 1 80 ? 10.112 17.855 4.922 1.00 84.06 80 LEU A N 1
ATOM 649 C CA . LEU A 1 80 ? 11.332 17.074 5.196 1.00 84.06 80 LEU A CA 1
ATOM 650 C C . LEU A 1 80 ? 11.085 15.609 5.580 1.00 84.06 80 LEU A C 1
ATOM 652 O O . LEU A 1 80 ? 12.009 14.802 5.568 1.00 84.06 80 LEU A O 1
ATOM 656 N N . LYS A 1 81 ? 9.867 15.268 6.008 1.00 86.62 81 LYS A N 1
ATOM 657 C CA . LYS A 1 81 ? 9.510 13.930 6.495 1.00 86.62 81 LYS A CA 1
ATOM 658 C C . LYS A 1 81 ? 8.134 13.546 5.986 1.00 86.62 81 LYS A C 1
ATOM 660 O O . LYS A 1 81 ? 7.272 14.411 5.850 1.00 86.62 81 LYS A O 1
ATOM 665 N N . ILE A 1 82 ? 7.922 12.258 5.770 1.00 89.69 82 ILE A N 1
ATOM 666 C CA . ILE A 1 82 ? 6.638 11.683 5.379 1.00 89.69 82 ILE A CA 1
ATOM 667 C C . ILE A 1 82 ? 6.1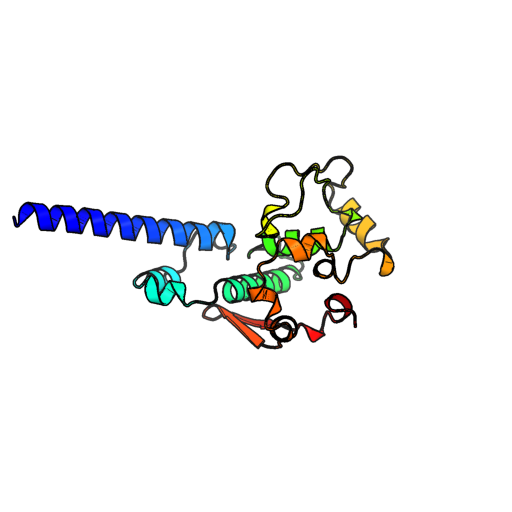69 10.730 6.486 1.00 89.69 82 ILE A C 1
ATOM 669 O O . ILE A 1 82 ? 6.980 10.002 7.056 1.00 89.69 82 ILE A O 1
ATOM 673 N N . GLY A 1 83 ? 4.887 10.814 6.848 1.00 89.06 83 GLY A N 1
ATOM 674 C CA . GLY A 1 83 ? 4.242 9.892 7.786 1.00 89.06 83 GLY A CA 1
ATOM 675 C C . GLY A 1 83 ? 3.466 8.780 7.074 1.00 89.06 83 GLY A C 1
ATOM 676 O O . GLY A 1 83 ? 3.658 8.524 5.886 1.00 89.06 83 GLY A O 1
ATOM 677 N N . GLY A 1 84 ? 2.527 8.162 7.790 1.00 89.56 84 GLY A N 1
ATOM 678 C CA . GLY A 1 84 ? 1.695 7.075 7.271 1.00 89.56 84 GLY A CA 1
ATOM 679 C C . GLY A 1 84 ? 2.421 5.728 7.194 1.00 89.56 84 GLY A C 1
ATOM 680 O O . GLY A 1 84 ? 3.578 5.594 7.588 1.00 89.56 84 GLY A O 1
ATOM 681 N N . CYS A 1 85 ? 1.721 4.699 6.713 1.00 90.81 85 CYS A N 1
ATOM 682 C CA . CYS A 1 85 ? 2.254 3.339 6.656 1.00 90.81 85 CYS A CA 1
ATOM 683 C C . CYS A 1 85 ? 3.271 3.176 5.511 1.00 90.81 85 CYS A C 1
ATOM 685 O O . CYS A 1 85 ? 2.958 2.639 4.447 1.00 90.81 85 CYS A O 1
ATOM 687 N N . LEU A 1 86 ? 4.503 3.651 5.711 1.00 91.12 86 LEU A N 1
ATOM 688 C CA . LEU A 1 86 ? 5.554 3.601 4.686 1.00 91.12 86 LEU A CA 1
ATOM 689 C C . LEU A 1 86 ? 5.944 2.174 4.303 1.00 91.12 86 LEU A C 1
ATOM 691 O O . LEU A 1 86 ? 6.343 1.959 3.165 1.00 91.12 86 LEU A O 1
ATOM 695 N N . SER A 1 87 ? 5.758 1.194 5.190 1.00 89.50 87 SER A N 1
ATOM 696 C CA . SER A 1 87 ? 5.970 -0.217 4.857 1.00 89.50 87 SER A CA 1
ATOM 697 C C . SER A 1 87 ? 5.053 -0.694 3.724 1.00 89.50 87 SER A C 1
ATOM 699 O O . SER A 1 87 ? 5.485 -1.500 2.904 1.00 89.50 87 SER A O 1
ATOM 701 N N . LEU A 1 88 ? 3.822 -0.167 3.611 1.00 90.38 88 LEU A N 1
ATOM 702 C CA . LEU A 1 88 ? 2.947 -0.463 2.469 1.00 90.38 88 LEU A CA 1
ATOM 703 C C . LEU A 1 88 ? 3.503 0.129 1.172 1.00 90.38 88 LEU A C 1
ATOM 705 O O . LEU A 1 88 ? 3.520 -0.552 0.150 1.00 90.38 88 LEU A O 1
ATOM 709 N N . LEU A 1 89 ? 3.991 1.371 1.218 1.00 91.38 89 LEU A N 1
ATOM 710 C CA . LEU A 1 89 ? 4.585 2.031 0.054 1.00 91.38 89 LEU A CA 1
ATOM 711 C C . LEU A 1 89 ? 5.887 1.344 -0.385 1.00 91.38 89 LEU A C 1
ATOM 713 O O . LEU A 1 89 ? 6.094 1.121 -1.575 1.00 91.38 89 LEU A O 1
ATOM 717 N N . GLN A 1 90 ? 6.738 0.973 0.573 1.00 90.75 90 GLN A N 1
ATOM 718 C CA . GLN A 1 90 ? 7.980 0.236 0.337 1.00 90.75 90 GLN A CA 1
ATOM 719 C C . GLN A 1 90 ? 7.699 -1.134 -0.281 1.00 90.75 90 GLN A C 1
ATOM 721 O O . GLN A 1 90 ? 8.256 -1.443 -1.329 1.00 90.75 90 GLN A O 1
ATOM 726 N N . SER A 1 91 ? 6.775 -1.901 0.304 1.00 91.25 91 SER A N 1
ATOM 727 C CA . SER A 1 91 ? 6.317 -3.189 -0.231 1.00 91.25 91 SER A CA 1
ATOM 728 C C . SER A 1 91 ? 5.787 -3.052 -1.663 1.00 91.25 91 SER A C 1
ATOM 730 O O . SER A 1 91 ? 6.214 -3.771 -2.569 1.00 91.25 91 SER A O 1
ATOM 732 N N . TRP A 1 92 ? 4.911 -2.067 -1.903 1.00 91.06 92 TRP A N 1
ATOM 733 C CA . TRP A 1 92 ? 4.368 -1.775 -3.232 1.00 91.06 92 TRP A CA 1
ATOM 734 C C . TRP A 1 92 ? 5.471 -1.460 -4.250 1.00 91.06 92 TRP A C 1
ATOM 736 O O . TRP A 1 92 ? 5.417 -1.968 -5.373 1.00 91.06 92 TRP A O 1
ATOM 746 N N . ALA A 1 93 ? 6.468 -0.662 -3.855 1.00 92.31 93 ALA A N 1
ATOM 747 C CA . ALA A 1 93 ? 7.584 -0.271 -4.708 1.00 92.31 93 ALA A CA 1
ATOM 748 C C . ALA A 1 93 ? 8.517 -1.451 -4.990 1.00 92.31 93 ALA A C 1
ATOM 750 O O . ALA A 1 93 ? 8.883 -1.668 -6.136 1.00 92.31 93 ALA A O 1
ATOM 751 N N . GLN A 1 94 ? 8.862 -2.261 -3.989 1.00 91.62 94 GLN A N 1
ATOM 752 C CA . GLN A 1 94 ? 9.788 -3.388 -4.148 1.00 91.62 94 GLN A CA 1
ATOM 753 C C . GLN A 1 94 ? 9.226 -4.498 -5.044 1.00 91.62 94 GLN A C 1
ATOM 755 O O . GLN A 1 94 ? 9.984 -5.129 -5.776 1.00 91.62 94 GLN A O 1
ATOM 760 N N . PHE A 1 95 ? 7.905 -4.698 -5.057 1.00 92.75 95 PHE A N 1
ATOM 761 C CA . PHE A 1 95 ? 7.267 -5.608 -6.014 1.00 92.75 95 PHE A CA 1
ATOM 762 C C . PHE A 1 95 ? 7.286 -5.101 -7.465 1.00 92.75 95 PHE A C 1
ATOM 764 O O . PHE A 1 95 ? 7.097 -5.900 -8.377 1.00 92.75 95 PHE A O 1
ATOM 771 N N . ARG A 1 96 ? 7.488 -3.797 -7.697 1.00 92.56 96 ARG A N 1
ATOM 772 C CA . ARG A 1 96 ? 7.383 -3.168 -9.029 1.00 92.56 96 ARG A CA 1
ATOM 773 C C . ARG A 1 96 ? 8.723 -2.704 -9.583 1.00 92.56 96 ARG A C 1
ATOM 775 O O . ARG A 1 96 ? 8.957 -2.769 -10.787 1.00 92.56 96 ARG A O 1
ATOM 782 N N . PHE A 1 97 ? 9.608 -2.247 -8.707 1.00 93.31 97 PHE A N 1
ATOM 783 C CA . PHE A 1 97 ? 10.935 -1.726 -9.008 1.00 93.31 97 PHE A CA 1
ATOM 784 C C . PHE A 1 97 ? 11.956 -2.818 -8.701 1.00 93.31 97 PHE A C 1
ATOM 786 O O . PHE A 1 97 ? 12.712 -2.724 -7.737 1.00 93.31 97 PHE A O 1
ATOM 793 N N . LEU A 1 98 ? 11.974 -3.882 -9.509 1.00 89.88 98 LEU A N 1
ATOM 794 C CA . LEU A 1 98 ? 12.834 -5.048 -9.254 1.00 89.88 98 LEU A CA 1
ATOM 795 C C . LEU A 1 98 ? 14.329 -4.683 -9.199 1.00 89.88 98 LEU A C 1
ATOM 797 O O . LEU A 1 98 ? 15.095 -5.318 -8.485 1.00 89.88 98 LEU A O 1
ATOM 801 N N . PHE A 1 99 ? 14.730 -3.606 -9.878 1.00 89.44 99 PHE A N 1
ATOM 802 C CA . PHE A 1 99 ? 16.085 -3.043 -9.836 1.00 89.44 99 PHE A CA 1
ATOM 803 C C . PHE A 1 99 ? 16.437 -2.321 -8.517 1.00 89.44 99 PHE A C 1
ATOM 805 O O . PHE A 1 99 ? 17.604 -2.015 -8.294 1.00 89.44 99 PHE A O 1
ATOM 812 N N . LEU A 1 100 ? 15.453 -2.045 -7.655 1.00 89.38 100 LEU A N 1
ATOM 813 C CA . LEU A 1 100 ? 15.619 -1.547 -6.280 1.00 89.38 100 LEU A CA 1
ATOM 814 C C . LEU A 1 100 ? 15.195 -2.592 -5.234 1.00 89.38 100 LEU A C 1
ATOM 816 O O . LEU A 1 100 ? 15.219 -2.315 -4.033 1.00 89.38 100 LEU A O 1
ATOM 820 N N . CYS A 1 101 ? 14.774 -3.782 -5.665 1.00 89.44 101 CYS A N 1
ATOM 821 C CA . CYS A 1 101 ? 14.362 -4.837 -4.755 1.00 89.44 101 CYS A CA 1
ATOM 822 C C . CYS A 1 101 ? 15.605 -5.494 -4.139 1.00 89.44 101 CYS A C 1
ATOM 824 O O . CYS A 1 101 ? 16.498 -5.921 -4.876 1.00 89.44 101 CYS A O 1
ATOM 826 N N . PRO A 1 102 ? 15.682 -5.620 -2.802 1.00 88.31 102 PRO A N 1
ATOM 827 C CA . PRO A 1 102 ? 16.744 -6.398 -2.180 1.00 88.31 102 PRO A CA 1
ATOM 828 C C . PRO A 1 102 ? 16.607 -7.875 -2.549 1.00 88.31 102 PRO A C 1
ATOM 830 O O . PRO A 1 102 ? 15.515 -8.368 -2.857 1.00 88.31 102 PRO A O 1
ATOM 833 N N . ARG A 1 103 ? 17.735 -8.584 -2.512 1.00 85.75 103 ARG A N 1
ATOM 834 C CA . ARG A 1 103 ? 17.769 -10.022 -2.783 1.00 85.75 103 ARG A CA 1
ATOM 835 C C . ARG A 1 103 ? 17.135 -10.777 -1.621 1.00 85.75 103 ARG A C 1
ATOM 837 O O . ARG A 1 103 ? 17.397 -10.452 -0.462 1.00 85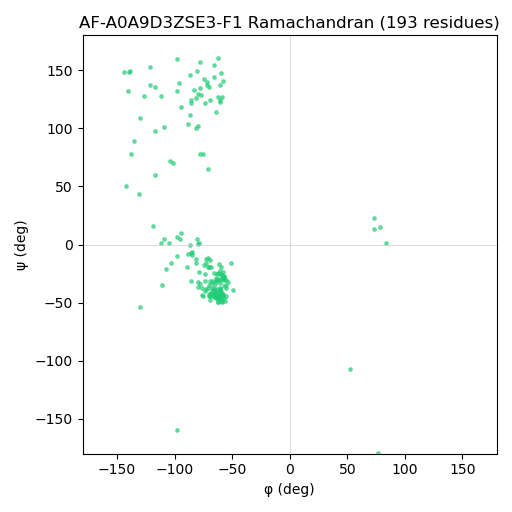.75 103 ARG A O 1
ATOM 844 N N . MET A 1 104 ? 16.322 -11.774 -1.965 1.00 86.19 104 MET A N 1
ATOM 845 C CA . MET A 1 104 ? 15.608 -12.630 -1.022 1.00 86.19 104 MET A CA 1
ATOM 846 C C . MET A 1 104 ? 15.892 -14.091 -1.322 1.00 86.19 104 MET A C 1
ATOM 848 O O . MET A 1 104 ? 15.638 -14.541 -2.437 1.00 86.19 104 MET A O 1
ATOM 852 N N . ASP A 1 105 ? 16.312 -14.828 -0.298 1.00 82.56 105 ASP A N 1
ATOM 853 C CA . ASP A 1 105 ? 16.625 -16.257 -0.413 1.00 82.56 105 ASP A CA 1
ATOM 854 C C . ASP A 1 105 ? 15.464 -17.165 0.041 1.00 82.56 105 ASP A C 1
ATOM 856 O O . ASP A 1 105 ? 15.611 -18.381 0.121 1.00 82.56 105 ASP A O 1
ATOM 860 N N . HIS A 1 106 ? 14.293 -16.591 0.347 1.00 84.31 106 HIS A N 1
ATOM 861 C CA . HIS A 1 106 ? 13.122 -17.321 0.836 1.00 84.31 106 HIS A CA 1
ATOM 862 C C . HIS A 1 106 ? 11.890 -17.152 -0.067 1.00 84.31 106 HIS A C 1
ATOM 864 O O . HIS A 1 106 ? 11.704 -16.140 -0.761 1.00 84.31 106 HIS A O 1
ATOM 870 N N . LEU A 1 107 ? 11.028 -18.173 -0.032 1.00 87.44 107 LEU A N 1
ATOM 871 C CA . LEU A 1 107 ? 9.758 -18.210 -0.756 1.00 87.44 107 LEU A CA 1
ATOM 872 C C . LEU A 1 107 ? 8.812 -17.099 -0.284 1.00 87.44 107 LEU A C 1
ATOM 874 O O . LEU A 1 107 ? 8.976 -16.535 0.797 1.00 87.44 107 LEU A O 1
ATOM 878 N N . TYR A 1 108 ? 7.820 -16.767 -1.109 1.00 91.12 108 TYR A N 1
ATOM 879 C CA . TYR A 1 108 ? 6.769 -15.844 -0.694 1.00 91.12 108 TYR A CA 1
ATOM 880 C C . TYR A 1 108 ? 6.025 -16.387 0.532 1.00 91.12 108 TYR A C 1
ATOM 882 O O . TYR A 1 108 ? 5.887 -17.595 0.713 1.00 91.12 108 TYR A O 1
ATOM 890 N N . ALA A 1 109 ? 5.559 -15.476 1.381 1.00 91.81 109 ALA A N 1
ATOM 891 C CA . ALA A 1 109 ? 4.741 -15.782 2.543 1.00 91.81 109 ALA A CA 1
ATOM 892 C C . ALA A 1 109 ? 3.719 -14.662 2.740 1.00 91.81 109 ALA A C 1
ATOM 894 O O . ALA A 1 109 ? 3.985 -13.500 2.415 1.00 91.81 109 ALA A O 1
ATOM 895 N N . PHE A 1 110 ? 2.551 -15.010 3.271 1.00 91.56 110 PHE A N 1
ATOM 896 C CA . PHE A 1 110 ? 1.524 -14.041 3.624 1.00 91.56 110 PHE A CA 1
ATOM 897 C C . PHE A 1 110 ? 1.607 -13.687 5.117 1.00 91.56 110 PHE A C 1
ATOM 899 O O . PHE A 1 110 ? 1.803 -14.587 5.935 1.00 91.56 110 PHE A O 1
ATOM 906 N N . PRO A 1 111 ? 1.439 -12.408 5.504 1.00 91.25 111 PRO A N 1
ATOM 907 C CA . PRO A 1 111 ? 1.180 -11.243 4.649 1.00 91.25 111 PRO A CA 1
ATOM 908 C C . PRO A 1 111 ? 2.401 -10.806 3.832 1.00 91.25 111 PRO A C 1
ATOM 910 O O . PRO A 1 111 ? 3.497 -10.723 4.374 1.00 91.25 111 PRO A O 1
ATOM 913 N N . LEU A 1 112 ? 2.207 -10.424 2.562 1.00 90.81 112 LEU A N 1
ATOM 914 C CA . LEU A 1 112 ? 3.315 -10.086 1.649 1.00 90.81 112 LEU A CA 1
ATOM 915 C C . LEU A 1 112 ? 4.232 -8.964 2.163 1.00 90.81 112 LEU A C 1
ATOM 917 O O . LEU A 1 112 ? 5.408 -8.930 1.818 1.00 90.81 112 LEU A O 1
ATOM 921 N N . ILE A 1 113 ? 3.710 -8.064 3.006 1.00 88.62 113 ILE A N 1
ATOM 922 C CA . ILE A 1 113 ? 4.469 -6.963 3.618 1.00 88.62 113 ILE A CA 1
ATOM 923 C C . ILE A 1 113 ? 5.683 -7.442 4.431 1.00 88.62 113 ILE A C 1
ATOM 925 O O . ILE A 1 113 ? 6.627 -6.685 4.633 1.00 88.62 113 ILE A O 1
ATOM 929 N N . THR A 1 114 ? 5.675 -8.692 4.900 1.00 88.19 114 THR A N 1
ATOM 930 C CA . THR A 1 114 ? 6.729 -9.236 5.764 1.00 88.19 114 THR A CA 1
ATOM 931 C C . THR A 1 114 ? 7.958 -9.706 4.993 1.00 88.19 114 THR A C 1
ATOM 933 O O . THR A 1 114 ? 9.007 -9.899 5.609 1.00 88.19 114 THR A O 1
ATOM 936 N N . ARG A 1 115 ? 7.869 -9.820 3.659 1.00 87.69 115 ARG A N 1
ATOM 937 C CA . ARG A 1 115 ? 8.928 -10.369 2.798 1.00 87.69 115 ARG A CA 1
ATOM 938 C C . ARG A 1 115 ? 10.289 -9.700 2.996 1.00 87.69 115 ARG A C 1
ATOM 940 O O . ARG A 1 115 ? 11.314 -10.351 2.853 1.00 87.69 115 ARG A O 1
ATOM 947 N N . TRP A 1 116 ? 10.314 -8.411 3.325 1.00 84.50 116 TRP A N 1
ATOM 948 C CA . TRP A 1 116 ? 11.554 -7.635 3.445 1.00 84.50 116 TRP A CA 1
ATOM 949 C C . TRP A 1 116 ? 11.976 -7.356 4.887 1.00 84.50 116 TRP A C 1
ATOM 951 O O . TRP A 1 116 ? 12.999 -6.706 5.098 1.00 84.50 116 TRP A O 1
ATOM 961 N N . ASN A 1 117 ? 11.224 -7.847 5.877 1.00 76.06 117 ASN A N 1
ATOM 962 C CA . ASN A 1 117 ? 11.492 -7.560 7.288 1.00 76.06 117 ASN A CA 1
ATOM 963 C C . ASN A 1 117 ? 12.643 -8.403 7.854 1.00 76.06 117 ASN A C 1
ATOM 965 O O . ASN A 1 117 ? 13.289 -7.986 8.814 1.00 76.06 117 ASN A O 1
ATOM 969 N N . HIS A 1 118 ? 12.927 -9.564 7.255 1.00 65.25 118 HIS A N 1
ATOM 970 C CA . HIS A 1 118 ? 13.949 -10.495 7.723 1.00 65.25 118 HIS A CA 1
ATOM 971 C C . HIS A 1 118 ? 14.695 -11.091 6.520 1.00 65.25 118 HIS A C 1
ATOM 973 O O . HIS A 1 118 ? 14.075 -11.516 5.550 1.00 65.25 118 HIS A O 1
ATOM 979 N N . SER A 1 119 ? 16.029 -11.102 6.575 1.00 70.88 119 SER A N 1
ATOM 980 C CA . SER A 1 119 ? 16.908 -11.735 5.570 1.00 70.88 119 SER A CA 1
ATOM 981 C C . SER A 1 119 ? 17.050 -11.028 4.212 1.00 70.88 119 SER A C 1
ATOM 983 O O . SER A 1 119 ? 17.590 -11.611 3.277 1.00 70.88 119 SER A O 1
ATOM 985 N N . ALA A 1 120 ? 16.618 -9.772 4.092 1.00 82.56 120 ALA A N 1
ATOM 986 C CA . ALA A 1 120 ? 16.809 -8.984 2.879 1.00 82.56 120 ALA A CA 1
ATOM 987 C C . ALA A 1 120 ? 18.269 -8.529 2.726 1.00 82.56 120 ALA A C 1
ATOM 989 O O . ALA A 1 120 ? 18.793 -7.808 3.580 1.00 82.56 120 ALA A O 1
ATOM 990 N N . SER A 1 121 ? 18.917 -8.903 1.622 1.00 84.88 121 SER A N 1
ATOM 991 C CA . SER A 1 121 ? 20.256 -8.408 1.292 1.00 84.88 121 SER A CA 1
ATOM 992 C C . SER A 1 121 ? 20.170 -7.200 0.365 1.00 84.88 121 SER A C 1
ATOM 994 O O . SER A 1 121 ? 19.694 -7.292 -0.767 1.00 84.88 121 SER A O 1
ATOM 996 N N . TYR A 1 122 ? 20.671 -6.065 0.850 1.00 85.62 122 TYR A N 1
ATOM 997 C CA . TYR A 1 122 ? 20.741 -4.802 0.109 1.00 85.62 122 TYR A CA 1
ATOM 998 C C . TYR A 1 122 ? 22.097 -4.605 -0.590 1.00 85.62 122 TYR A C 1
ATOM 1000 O O . TYR A 1 122 ? 22.398 -3.521 -1.086 1.00 85.62 122 TYR A O 1
ATOM 1008 N N . VAL A 1 123 ? 22.942 -5.641 -0.626 1.00 86.25 123 VAL A N 1
ATOM 1009 C CA . VAL A 1 123 ? 24.263 -5.570 -1.259 1.00 86.25 123 VAL A CA 1
ATOM 1010 C C . VAL A 1 123 ? 24.113 -5.287 -2.754 1.00 86.25 123 VAL A C 1
ATOM 1012 O O . VAL A 1 123 ? 23.412 -6.005 -3.467 1.00 86.25 123 VAL A O 1
ATOM 1015 N N . GLY A 1 124 ? 24.803 -4.248 -3.228 1.00 85.56 124 GLY A N 1
ATOM 1016 C CA . GLY A 1 124 ? 24.771 -3.817 -4.627 1.00 85.56 124 GLY A CA 1
ATOM 1017 C C . GLY A 1 124 ? 23.593 -2.909 -4.989 1.00 85.56 124 GLY A C 1
ATOM 1018 O O . GLY A 1 124 ? 23.497 -2.505 -6.145 1.00 85.56 124 GLY A O 1
ATOM 1019 N N . LEU A 1 125 ? 22.722 -2.567 -4.033 1.00 89.38 125 LEU A N 1
ATOM 1020 C CA . LEU A 1 125 ? 21.710 -1.534 -4.231 1.00 89.38 125 LEU A CA 1
ATOM 1021 C C . LEU A 1 125 ? 22.273 -0.140 -3.914 1.00 89.38 125 LEU A C 1
ATOM 1023 O O . LEU A 1 125 ? 23.099 -0.001 -3.007 1.00 89.38 125 LEU A O 1
ATOM 1027 N N . PRO A 1 126 ? 21.820 0.899 -4.636 1.00 90.69 126 PRO A N 1
ATOM 1028 C CA . PRO A 1 126 ? 22.167 2.281 -4.327 1.00 90.69 126 PRO A CA 1
ATOM 1029 C C . PRO A 1 126 ? 21.678 2.661 -2.923 1.00 90.69 126 PRO A C 1
ATOM 1031 O O . PRO A 1 126 ? 20.551 2.348 -2.535 1.00 90.69 126 PRO A O 1
ATOM 1034 N N . THR A 1 127 ? 22.514 3.369 -2.167 1.00 87.88 127 THR A N 1
ATOM 1035 C CA . THR A 1 127 ? 22.154 3.913 -0.846 1.00 87.88 127 THR A CA 1
ATOM 1036 C C . THR A 1 127 ? 21.976 5.428 -0.864 1.00 87.88 127 THR A C 1
ATOM 1038 O O . THR A 1 127 ? 21.304 5.968 0.015 1.00 87.88 127 THR A O 1
ATOM 1041 N N . SER A 1 128 ? 22.550 6.116 -1.858 1.00 92.75 128 SER A N 1
ATOM 1042 C CA . SER A 1 128 ? 22.385 7.557 -2.036 1.00 92.75 128 SER A CA 1
ATOM 1043 C C . SER A 1 128 ? 21.059 7.876 -2.727 1.00 92.75 128 SER A C 1
ATOM 1045 O O . SER A 1 128 ? 20.537 7.103 -3.537 1.00 92.75 128 SER A O 1
ATOM 1047 N N . LEU A 1 129 ? 20.496 9.038 -2.403 1.00 89.56 129 LEU A N 1
ATOM 1048 C CA . LEU A 1 129 ? 19.246 9.491 -3.003 1.00 89.56 129 LEU A CA 1
ATOM 1049 C C . LEU A 1 129 ? 19.443 9.856 -4.479 1.00 89.56 129 LEU A C 1
ATOM 1051 O O . LEU A 1 129 ? 18.547 9.646 -5.297 1.00 89.56 129 LEU A O 1
ATOM 1055 N N . GLU A 1 130 ? 20.609 10.402 -4.807 1.00 94.44 130 GLU A N 1
ATOM 1056 C CA . GLU A 1 130 ? 21.016 10.794 -6.151 1.00 94.44 130 GLU A CA 1
ATOM 1057 C C . GLU A 1 130 ? 21.073 9.579 -7.082 1.00 94.44 130 GLU A C 1
ATOM 1059 O O . GLU A 1 130 ? 20.478 9.617 -8.160 1.00 94.44 130 GLU A O 1
ATOM 1064 N N . ASP A 1 131 ? 21.686 8.478 -6.639 1.00 93.31 131 ASP A N 1
ATOM 1065 C CA . ASP A 1 131 ? 21.786 7.251 -7.436 1.00 93.31 131 ASP A CA 1
ATOM 1066 C C . ASP A 1 131 ? 20.416 6.595 -7.634 1.00 93.31 131 ASP A C 1
ATOM 1068 O O . ASP A 1 131 ? 20.105 6.126 -8.729 1.00 93.31 131 ASP A O 1
ATOM 1072 N N . ILE A 1 132 ? 19.563 6.584 -6.600 1.00 92.25 132 ILE A N 1
ATOM 1073 C CA . ILE A 1 132 ? 18.194 6.053 -6.707 1.00 92.25 132 ILE A CA 1
ATOM 1074 C C . ILE A 1 132 ? 17.383 6.857 -7.730 1.00 92.25 132 ILE A C 1
ATOM 1076 O O . ILE A 1 132 ? 16.690 6.264 -8.558 1.00 92.25 132 ILE A O 1
ATOM 1080 N N . ARG A 1 133 ? 17.472 8.193 -7.692 1.00 93.25 133 ARG A N 1
ATOM 1081 C CA . ARG A 1 133 ? 16.792 9.075 -8.656 1.00 93.25 133 ARG A CA 1
ATOM 1082 C C . ARG A 1 133 ? 17.292 8.837 -10.072 1.00 93.25 133 ARG A C 1
ATOM 1084 O O . ARG A 1 133 ? 16.482 8.581 -10.953 1.00 93.25 133 ARG A O 1
ATOM 1091 N N . LEU A 1 134 ? 18.611 8.825 -10.261 1.00 94.19 134 LEU A N 1
ATOM 1092 C CA . LEU A 1 134 ? 19.219 8.566 -11.562 1.00 94.19 134 LEU A CA 1
ATOM 1093 C C . LEU A 1 134 ? 18.789 7.206 -12.121 1.00 94.19 134 LEU A C 1
ATOM 1095 O O . LEU A 1 134 ? 18.458 7.097 -13.299 1.00 94.19 134 LEU A O 1
ATOM 1099 N N . LEU A 1 135 ? 18.754 6.172 -11.276 1.00 93.31 135 LEU A N 1
ATOM 1100 C CA . LEU A 1 135 ? 18.294 4.849 -11.679 1.00 93.31 135 LEU A CA 1
ATOM 1101 C C . LEU A 1 135 ? 16.838 4.866 -12.126 1.00 93.31 135 LEU A C 1
ATOM 1103 O O . LEU A 1 135 ? 16.548 4.258 -13.149 1.00 93.31 135 LEU A O 1
ATOM 1107 N N . LEU A 1 136 ? 15.946 5.545 -11.397 1.00 92.56 136 LEU A N 1
ATOM 1108 C CA . LEU A 1 136 ? 14.539 5.690 -11.782 1.00 92.56 136 LEU A CA 1
ATOM 1109 C C . LEU A 1 136 ? 14.389 6.445 -13.110 1.00 92.56 136 LEU A C 1
ATOM 1111 O O . LEU A 1 136 ? 13.675 5.962 -13.987 1.00 92.56 136 LEU A O 1
ATOM 1115 N N . ASP A 1 137 ? 15.099 7.561 -13.279 1.00 94.31 137 ASP A N 1
ATOM 1116 C CA . ASP A 1 137 ? 15.041 8.404 -14.482 1.00 94.31 137 ASP A CA 1
ATOM 1117 C C . ASP A 1 137 ? 15.555 7.676 -15.736 1.00 94.31 137 ASP A C 1
ATOM 1119 O O . ASP A 1 137 ? 15.115 7.945 -16.853 1.00 94.31 137 ASP A O 1
ATOM 1123 N N . GLN A 1 138 ? 16.477 6.725 -15.562 1.00 94.00 138 GLN A N 1
ATOM 1124 C CA . GLN A 1 138 ? 17.032 5.915 -16.647 1.00 94.00 138 GLN A CA 1
ATOM 1125 C C . GLN A 1 138 ? 16.189 4.682 -16.998 1.00 94.00 138 GLN A C 1
ATOM 1127 O O . GLN A 1 138 ? 16.503 3.998 -17.979 1.00 94.00 138 GLN A O 1
ATOM 1132 N N . ARG A 1 139 ? 15.156 4.335 -16.214 1.00 93.81 139 ARG A N 1
ATOM 1133 C CA . ARG A 1 139 ? 14.334 3.154 -16.510 1.00 93.81 139 ARG A CA 1
ATOM 1134 C C . ARG A 1 139 ? 13.257 3.451 -17.538 1.00 93.81 139 ARG A C 1
ATOM 1136 O O . ARG A 1 139 ? 12.481 4.390 -17.421 1.00 93.81 139 ARG A O 1
ATOM 1143 N N . SER A 1 140 ? 13.162 2.554 -18.512 1.00 92.38 140 SER A N 1
ATOM 1144 C CA . SER A 1 140 ? 12.013 2.490 -19.410 1.00 92.38 140 SER A CA 1
ATOM 1145 C C . SER A 1 140 ? 10.825 1.821 -18.724 1.00 92.38 140 SER A C 1
ATOM 1147 O O . SER A 1 140 ? 10.987 1.004 -17.817 1.00 92.38 140 SER A O 1
ATOM 1149 N N . GLU A 1 141 ? 9.622 2.101 -19.216 1.00 88.56 141 GLU A N 1
ATOM 1150 C CA . GLU A 1 141 ? 8.372 1.549 -18.685 1.00 88.56 141 GLU A CA 1
ATOM 1151 C C . GLU A 1 141 ? 8.326 0.010 -18.666 1.00 88.56 141 GLU A C 1
ATOM 1153 O O . GLU A 1 141 ? 7.655 -0.576 -17.819 1.00 88.56 141 GLU A O 1
ATOM 1158 N N . ALA A 1 142 ? 9.055 -0.651 -19.571 1.00 89.88 142 ALA A N 1
ATOM 1159 C CA . ALA A 1 142 ? 9.127 -2.110 -19.664 1.00 89.88 142 ALA A CA 1
ATOM 1160 C C . ALA A 1 142 ? 9.940 -2.761 -18.530 1.00 89.88 142 ALA A C 1
ATOM 1162 O O . ALA A 1 142 ? 9.847 -3.965 -18.317 1.00 89.88 142 ALA A O 1
ATOM 1163 N N . GLN A 1 143 ? 10.748 -1.985 -17.801 1.00 91.81 143 GLN A N 1
ATOM 1164 C CA . GLN A 1 143 ? 11.570 -2.484 -16.689 1.00 91.81 143 GLN A CA 1
ATOM 1165 C C . GLN A 1 143 ? 10.818 -2.501 -15.351 1.00 91.81 143 GLN A C 1
ATOM 1167 O O . GLN A 1 143 ? 11.380 -2.898 -14.328 1.00 91.81 143 GLN A O 1
ATOM 1172 N N . PHE A 1 144 ? 9.560 -2.065 -15.357 1.00 92.00 144 PHE A N 1
ATOM 1173 C CA . PHE A 1 144 ? 8.675 -2.077 -14.205 1.00 92.00 144 PHE A CA 1
ATOM 1174 C C . PHE A 1 144 ? 7.769 -3.305 -14.261 1.00 92.00 144 PHE A C 1
ATOM 1176 O O . PHE A 1 144 ? 7.133 -3.574 -15.280 1.00 92.00 144 PHE A O 1
ATOM 1183 N N . GLN A 1 145 ? 7.662 -4.022 -13.143 1.00 94.19 145 GLN A N 1
ATOM 1184 C CA . GLN A 1 145 ? 6.676 -5.089 -13.001 1.00 94.19 145 GLN A CA 1
ATOM 1185 C C . GLN A 1 145 ? 5.328 -4.460 -12.649 1.00 94.19 145 GLN A C 1
ATOM 1187 O O . GLN A 1 145 ? 5.095 -4.085 -11.504 1.00 94.19 145 GLN A O 1
ATOM 1192 N N . TRP A 1 146 ? 4.434 -4.312 -13.624 1.00 92.00 146 TRP A N 1
ATOM 1193 C CA . TRP A 1 146 ? 3.153 -3.633 -13.401 1.00 92.00 146 TRP A CA 1
ATOM 1194 C C . TRP A 1 146 ? 2.140 -4.499 -12.645 1.00 92.00 146 TRP A C 1
ATOM 1196 O O . TRP A 1 146 ? 1.454 -3.999 -11.750 1.00 92.00 146 TRP A O 1
ATOM 1206 N N . THR A 1 147 ? 2.126 -5.800 -12.932 1.00 92.94 147 THR A N 1
ATOM 1207 C CA . THR A 1 147 ? 1.170 -6.788 -12.414 1.00 92.94 147 THR A CA 1
ATOM 1208 C C . THR A 1 147 ? 1.869 -7.867 -11.564 1.00 92.94 147 THR A C 1
ATOM 1210 O O . THR A 1 147 ? 1.825 -9.054 -11.885 1.00 92.94 147 THR A O 1
ATOM 1213 N N . PRO A 1 148 ? 2.560 -7.510 -10.461 1.00 91.94 148 PRO A N 1
ATOM 1214 C CA . PRO A 1 148 ? 3.310 -8.486 -9.661 1.00 91.94 148 PRO A CA 1
ATOM 1215 C C . PRO A 1 148 ? 2.409 -9.558 -9.036 1.00 91.94 148 PRO A C 1
ATOM 1217 O O . PRO A 1 148 ? 2.829 -10.692 -8.868 1.00 91.94 148 PRO A O 1
ATOM 1220 N N . TYR A 1 149 ? 1.153 -9.228 -8.731 1.00 89.69 149 TYR A N 1
ATOM 1221 C CA . TYR A 1 149 ? 0.208 -10.145 -8.087 1.00 89.69 149 TYR A CA 1
ATOM 1222 C C . TYR A 1 149 ? -0.437 -11.157 -9.054 1.00 89.69 149 TYR A C 1
ATOM 1224 O O . TYR A 1 149 ? -1.244 -11.980 -8.628 1.00 89.69 149 TYR A O 1
ATOM 1232 N N . GLU A 1 150 ? -0.087 -11.112 -10.343 1.00 90.25 150 GLU A N 1
ATOM 1233 C CA . GLU A 1 150 ? -0.428 -12.159 -11.317 1.00 90.25 150 GLU A CA 1
ATOM 1234 C C . GLU A 1 150 ? 0.539 -13.352 -11.244 1.00 90.25 150 GLU A C 1
ATOM 1236 O O . GLU A 1 150 ? 0.220 -14.434 -11.734 1.00 90.25 150 GLU A O 1
ATOM 1241 N N . ASP A 1 151 ? 1.704 -13.183 -10.606 1.00 92.19 151 ASP A N 1
ATOM 1242 C CA . ASP A 1 151 ? 2.682 -14.253 -10.427 1.00 92.19 151 ASP A CA 1
ATOM 1243 C C . ASP A 1 151 ? 2.079 -15.418 -9.625 1.00 92.19 151 ASP A C 1
ATOM 1245 O O . ASP A 1 151 ? 1.609 -15.251 -8.497 1.00 92.19 151 ASP A O 1
ATOM 1249 N N . SER A 1 152 ? 2.129 -16.619 -10.204 1.00 93.88 152 SER A N 1
ATOM 1250 C CA . SER A 1 152 ? 1.594 -17.843 -9.597 1.00 93.88 152 SER A CA 1
ATOM 1251 C C . SER A 1 152 ? 2.160 -18.146 -8.203 1.00 93.88 152 SER A C 1
ATOM 1253 O O . SER A 1 152 ? 1.426 -18.619 -7.338 1.00 93.88 152 SER A O 1
ATOM 1255 N N . THR A 1 153 ? 3.431 -17.830 -7.950 1.00 93.56 153 THR A N 1
ATOM 1256 C CA . THR A 1 153 ? 4.097 -18.063 -6.661 1.00 93.56 153 THR A CA 1
ATOM 1257 C C . THR A 1 153 ? 3.633 -17.082 -5.586 1.00 93.56 153 THR A C 1
ATOM 1259 O O . THR A 1 153 ? 3.554 -17.446 -4.414 1.00 93.56 153 THR A O 1
ATOM 1262 N N . ILE A 1 154 ? 3.277 -15.856 -5.979 1.00 93.38 154 ILE A N 1
ATOM 1263 C CA . ILE A 1 154 ? 2.685 -14.854 -5.086 1.00 93.38 154 ILE A CA 1
ATOM 1264 C C . ILE A 1 154 ? 1.217 -15.196 -4.833 1.00 93.38 154 ILE A C 1
ATOM 1266 O O . ILE A 1 154 ? 0.764 -15.156 -3.690 1.00 93.38 154 ILE A O 1
ATOM 1270 N N . ARG A 1 155 ? 0.475 -15.578 -5.875 1.00 93.06 155 ARG A N 1
ATOM 1271 C CA . ARG A 1 155 ? -0.929 -15.987 -5.743 1.00 93.06 155 ARG A CA 1
ATOM 1272 C C . ARG A 1 155 ? -1.099 -17.185 -4.823 1.00 93.06 155 ARG A C 1
ATOM 1274 O O . ARG A 1 155 ? -2.002 -17.167 -4.001 1.00 93.06 155 ARG A O 1
ATOM 1281 N N . ALA A 1 156 ? -0.194 -18.159 -4.900 1.00 94.62 156 ALA A N 1
ATOM 1282 C CA . ALA A 1 156 ? -0.235 -19.368 -4.080 1.00 94.62 156 ALA A CA 1
ATOM 1283 C C . ALA A 1 156 ? -0.177 -19.111 -2.563 1.00 94.62 156 ALA A C 1
ATOM 1285 O O . ALA A 1 156 ? -0.540 -19.994 -1.792 1.00 94.62 156 ALA A O 1
ATOM 1286 N N . VAL A 1 157 ? 0.292 -17.937 -2.122 1.00 94.94 157 VAL A N 1
ATOM 1287 C CA . VAL A 1 157 ? 0.387 -17.609 -0.689 1.00 94.94 157 VAL A CA 1
ATOM 1288 C C . VAL A 1 157 ? -0.719 -16.676 -0.209 1.00 94.94 157 VAL A C 1
ATOM 1290 O O . VAL A 1 157 ? -0.912 -16.544 0.997 1.00 94.94 157 VAL A O 1
ATOM 1293 N N . ILE A 1 158 ? -1.434 -16.012 -1.119 1.00 93.44 158 ILE A N 1
ATOM 1294 C CA . ILE A 1 158 ? -2.540 -15.119 -0.768 1.00 93.44 158 ILE A CA 1
ATOM 1295 C C . ILE A 1 158 ? -3.782 -15.982 -0.488 1.00 93.44 158 ILE A C 1
ATOM 1297 O O . ILE A 1 158 ? -4.120 -16.815 -1.323 1.00 93.44 158 ILE A O 1
ATOM 1301 N N . PRO A 1 159 ? -4.486 -15.788 0.644 1.00 94.25 159 PRO A N 1
ATOM 1302 C CA . PRO A 1 159 ? -5.715 -16.527 0.923 1.00 94.25 159 PRO A CA 1
ATOM 1303 C C . PRO A 1 159 ? -6.783 -16.337 -0.162 1.00 94.25 159 PRO A C 1
ATOM 1305 O O . PRO A 1 159 ? -6.996 -15.217 -0.633 1.00 94.25 159 PRO A O 1
ATOM 1308 N N . ASP A 1 160 ? -7.506 -17.411 -0.491 1.00 92.12 160 ASP A N 1
ATOM 1309 C CA . ASP A 1 160 ? -8.498 -17.428 -1.577 1.00 92.12 160 ASP A CA 1
ATOM 1310 C C . ASP A 1 160 ? -9.608 -16.375 -1.421 1.00 92.12 160 ASP A C 1
ATOM 1312 O O . ASP A 1 160 ? -10.124 -15.852 -2.411 1.00 92.12 160 ASP A O 1
ATOM 1316 N N . ASP A 1 161 ? -9.929 -15.994 -0.181 1.00 91.31 161 ASP A N 1
ATOM 1317 C CA . ASP A 1 161 ? -10.917 -14.957 0.143 1.00 91.31 161 ASP A CA 1
ATOM 1318 C C . ASP A 1 161 ? -10.623 -13.610 -0.539 1.00 91.31 161 ASP A C 1
ATOM 1320 O O . ASP A 1 161 ? -11.546 -12.879 -0.904 1.00 91.31 161 ASP A O 1
ATOM 1324 N N . TYR A 1 162 ? -9.348 -13.287 -0.786 1.00 87.56 162 TYR A N 1
ATOM 1325 C CA . TYR A 1 162 ? -8.957 -12.048 -1.467 1.00 87.56 162 TYR A CA 1
ATOM 1326 C C . TYR A 1 162 ? -9.234 -12.064 -2.977 1.00 87.56 162 TYR A C 1
ATOM 1328 O O . TYR A 1 162 ? -9.281 -10.994 -3.593 1.00 87.56 162 TYR A O 1
ATOM 1336 N N . PHE A 1 163 ? -9.435 -13.244 -3.570 1.00 88.94 163 PHE A N 1
ATOM 1337 C CA . PHE A 1 163 ? -9.732 -13.414 -4.994 1.00 88.94 163 PHE A CA 1
ATOM 1338 C C . PHE A 1 163 ? -11.230 -13.589 -5.281 1.00 88.94 163 PHE A C 1
ATOM 1340 O O . PHE A 1 163 ? -11.638 -13.494 -6.437 1.00 88.94 163 PHE A O 1
ATOM 1347 N N . GLN A 1 164 ? -12.070 -13.780 -4.255 1.00 90.00 164 GLN A N 1
ATOM 1348 C CA . GLN A 1 164 ? -13.521 -13.960 -4.422 1.00 90.00 164 GLN A CA 1
ATOM 1349 C C . GLN A 1 164 ? -14.206 -12.753 -5.081 1.00 90.00 164 GLN A C 1
ATOM 1351 O O . GLN A 1 164 ? -15.203 -12.912 -5.783 1.00 90.00 164 GLN A O 1
ATOM 1356 N N . ASN A 1 165 ? -13.682 -11.541 -4.869 1.00 87.75 165 ASN A N 1
ATOM 1357 C CA . ASN A 1 165 ? -14.232 -10.318 -5.446 1.00 87.75 165 ASN A CA 1
ATOM 1358 C C . ASN A 1 165 ? -13.127 -9.381 -5.954 1.00 87.75 165 ASN A C 1
ATOM 1360 O O . ASN A 1 165 ? -12.802 -8.367 -5.333 1.00 87.75 165 ASN A O 1
ATOM 1364 N N . LEU A 1 166 ? -12.583 -9.709 -7.128 1.00 85.75 166 LEU A N 1
ATOM 1365 C CA . LEU A 1 166 ? -11.547 -8.912 -7.795 1.00 85.75 166 LEU A CA 1
ATOM 1366 C C . LEU A 1 166 ? -12.001 -7.486 -8.135 1.00 85.75 166 LEU A C 1
ATOM 1368 O O . LEU A 1 166 ? -11.166 -6.590 -8.222 1.00 85.75 166 LEU A O 1
ATOM 1372 N N . ASN A 1 167 ? -13.311 -7.226 -8.253 1.00 86.44 167 ASN A N 1
ATOM 1373 C CA . ASN A 1 167 ? -13.811 -5.875 -8.524 1.00 86.44 167 ASN A CA 1
ATOM 1374 C C . ASN A 1 167 ? -13.384 -4.881 -7.437 1.00 86.44 167 ASN A C 1
ATOM 1376 O O . ASN A 1 167 ? -13.181 -3.708 -7.745 1.00 86.44 167 ASN A O 1
ATOM 1380 N N . ILE A 1 168 ? -13.187 -5.345 -6.193 1.00 85.06 168 ILE A N 1
ATOM 1381 C CA . ILE A 1 168 ? -12.693 -4.526 -5.074 1.00 85.06 168 ILE A CA 1
ATOM 1382 C C . ILE A 1 168 ? -11.336 -3.893 -5.402 1.00 85.06 168 ILE A C 1
ATOM 1384 O O . ILE A 1 168 ? -11.054 -2.786 -4.953 1.00 85.06 168 ILE A O 1
ATOM 1388 N N . TRP A 1 169 ? -10.509 -4.535 -6.225 1.00 84.69 169 TRP A N 1
ATOM 1389 C CA . TRP A 1 169 ? -9.185 -4.018 -6.572 1.00 84.69 169 TRP A CA 1
ATOM 1390 C C . TRP A 1 169 ? -9.266 -2.788 -7.489 1.00 84.69 169 TRP A C 1
ATOM 1392 O O . TRP A 1 169 ? -8.335 -1.989 -7.542 1.00 84.69 169 TRP A O 1
ATOM 1402 N N . HIS A 1 170 ? -10.405 -2.602 -8.160 1.00 85.88 170 HIS A N 1
ATOM 1403 C CA . HIS A 1 170 ? -10.666 -1.514 -9.100 1.00 85.88 170 HIS A CA 1
ATOM 1404 C C . HIS A 1 170 ? -11.668 -0.487 -8.570 1.00 85.88 170 HIS A C 1
ATOM 1406 O O . HIS A 1 170 ? -12.050 0.433 -9.297 1.00 85.88 170 HIS A O 1
ATOM 1412 N N . VAL A 1 171 ? -12.126 -0.611 -7.323 1.00 89.12 171 VAL A N 1
ATOM 1413 C CA . VAL A 1 171 ? -13.136 0.314 -6.804 1.00 89.12 171 VAL A CA 1
ATOM 1414 C C . VAL A 1 171 ? -12.589 1.730 -6.684 1.00 89.12 171 VAL A C 1
ATOM 1416 O O . VAL A 1 171 ? -11.432 1.954 -6.330 1.00 89.12 171 VAL A O 1
ATOM 1419 N N . LYS A 1 172 ? -13.465 2.697 -6.952 1.00 92.19 172 LYS A N 1
ATOM 1420 C CA . LYS A 1 172 ? -13.214 4.119 -6.732 1.00 92.19 172 LYS A CA 1
ATOM 1421 C C . LYS A 1 172 ? -14.066 4.584 -5.578 1.00 92.19 172 LYS A C 1
ATOM 1423 O O . LYS A 1 172 ? -15.270 4.772 -5.728 1.00 92.19 172 LYS A O 1
ATOM 1428 N N . VAL A 1 173 ? -13.445 4.712 -4.414 1.00 93.69 173 VAL A N 1
ATOM 1429 C CA . VAL A 1 173 ? -14.156 4.973 -3.161 1.00 93.69 173 VAL A CA 1
ATOM 1430 C C . VAL A 1 173 ? -13.415 6.000 -2.314 1.00 93.69 173 VAL A C 1
ATOM 1432 O O . VAL A 1 173 ? -12.183 6.068 -2.370 1.00 93.69 173 VAL A O 1
ATOM 1435 N N . PRO A 1 174 ? -14.138 6.801 -1.518 1.00 94.25 174 PRO A N 1
ATOM 1436 C CA . PRO A 1 174 ? -13.514 7.603 -0.483 1.00 94.25 174 PRO A CA 1
ATOM 1437 C C . PRO A 1 174 ? -12.984 6.689 0.627 1.00 94.25 174 PRO A C 1
ATOM 1439 O O . PRO A 1 174 ? -13.723 5.912 1.231 1.00 94.25 174 PRO A O 1
ATOM 1442 N N . LEU A 1 175 ? -11.695 6.808 0.918 1.00 94.44 175 LEU A N 1
ATOM 1443 C CA . LEU A 1 175 ? -11.060 6.249 2.100 1.00 94.44 175 LEU A CA 1
ATOM 1444 C C . LEU A 1 175 ? -11.223 7.252 3.239 1.00 94.44 175 LEU A C 1
ATOM 1446 O O . LEU A 1 175 ? -10.786 8.401 3.139 1.00 94.44 175 LEU A O 1
ATOM 1450 N N . VAL A 1 176 ? -11.858 6.816 4.324 1.00 89.81 176 VAL A N 1
ATOM 1451 C CA . VAL A 1 176 ? -12.206 7.686 5.450 1.00 89.81 176 VAL A CA 1
ATOM 1452 C C . VAL A 1 176 ? -11.388 7.314 6.678 1.00 89.81 176 VAL A C 1
ATOM 1454 O O . VAL A 1 176 ? -11.374 6.165 7.118 1.00 89.81 176 VAL A O 1
ATOM 1457 N N . ASN A 1 177 ? -10.737 8.314 7.266 1.00 88.81 177 ASN A N 1
ATOM 1458 C CA . ASN A 1 177 ? -10.059 8.220 8.552 1.00 88.81 177 ASN A CA 1
ATOM 1459 C C . ASN A 1 177 ? -10.390 9.457 9.398 1.00 88.81 177 ASN A C 1
ATOM 1461 O O . ASN A 1 177 ? -9.703 10.481 9.353 1.00 88.81 177 ASN A O 1
ATOM 1465 N N . PHE A 1 178 ? -11.476 9.371 10.169 1.00 85.69 178 PHE A N 1
ATOM 1466 C CA . PHE A 1 178 ? -12.075 10.503 10.882 1.00 85.69 178 PHE A CA 1
ATOM 1467 C C . PHE A 1 178 ? -12.354 11.696 9.952 1.00 85.69 178 PHE A C 1
ATOM 1469 O O . PHE A 1 178 ? -13.280 11.646 9.156 1.00 85.69 178 PHE A O 1
ATOM 1476 N N . ALA A 1 179 ? -11.567 12.769 10.068 1.00 85.12 179 ALA A N 1
ATOM 1477 C CA . ALA A 1 179 ? -11.703 13.984 9.268 1.00 85.12 179 ALA A CA 1
ATOM 1478 C C . ALA A 1 179 ? -10.916 13.923 7.947 1.00 85.12 179 ALA A C 1
ATOM 1480 O O . ALA A 1 179 ? -11.025 14.833 7.133 1.00 85.12 179 ALA A O 1
ATOM 1481 N N . ILE A 1 180 ? -10.094 12.888 7.751 1.00 88.00 180 ILE A N 1
ATOM 1482 C CA . ILE A 1 180 ? -9.358 12.665 6.508 1.00 88.00 180 ILE A CA 1
ATOM 1483 C C . ILE A 1 180 ? -10.280 11.906 5.559 1.00 88.00 180 ILE A C 1
ATOM 1485 O O . ILE A 1 180 ? -10.774 10.831 5.907 1.00 88.00 180 ILE A O 1
ATOM 1489 N N . VAL A 1 181 ? -10.482 12.462 4.370 1.00 91.88 181 VAL A N 1
ATOM 1490 C CA . VAL A 1 181 ? -11.234 11.840 3.281 1.00 91.88 181 VAL A CA 1
ATOM 1491 C C . VAL A 1 181 ? -10.371 11.931 2.031 1.00 91.88 181 VAL A C 1
ATOM 1493 O O . VAL A 1 181 ? -10.177 13.018 1.497 1.00 91.88 181 VAL A O 1
ATOM 1496 N N . GLU A 1 182 ? -9.840 10.795 1.589 1.00 93.94 182 GLU A N 1
ATOM 1497 C CA . GLU A 1 182 ? -8.968 10.701 0.413 1.00 93.94 182 GLU A CA 1
ATOM 1498 C C . GLU A 1 182 ? -9.579 9.750 -0.611 1.00 93.94 182 GLU A C 1
ATOM 1500 O O . GLU A 1 182 ? -10.069 8.681 -0.257 1.00 93.94 182 GLU A O 1
ATOM 1505 N N . MET A 1 183 ? -9.551 10.105 -1.894 1.00 94.12 183 MET A N 1
ATOM 1506 C CA . MET A 1 183 ? -10.110 9.242 -2.936 1.00 94.12 183 MET A CA 1
ATOM 1507 C C . MET A 1 183 ? -9.125 8.140 -3.337 1.00 94.12 183 MET A C 1
ATOM 1509 O O . MET A 1 183 ? -8.006 8.428 -3.765 1.00 94.12 183 MET A O 1
ATOM 1513 N N . HIS A 1 184 ? -9.564 6.880 -3.288 1.00 91.75 184 HIS A N 1
ATOM 1514 C CA . HIS A 1 184 ? -8.843 5.772 -3.911 1.00 91.75 184 HIS A CA 1
ATOM 1515 C C . HIS A 1 184 ? -9.124 5.752 -5.418 1.00 91.75 184 HIS A C 1
ATOM 1517 O O . HIS A 1 184 ? -10.201 5.351 -5.845 1.00 91.75 184 HIS A O 1
ATOM 1523 N N . GLN A 1 185 ? -8.171 6.241 -6.215 1.00 88.69 185 GLN A N 1
ATOM 1524 C CA . GLN A 1 185 ? -8.303 6.405 -7.669 1.00 88.69 185 GLN A CA 1
ATOM 1525 C C . GLN A 1 185 ? -7.521 5.316 -8.418 1.00 88.69 185 GLN A C 1
ATOM 1527 O O . GLN A 1 185 ? -6.461 5.571 -8.995 1.00 88.69 185 GLN A O 1
ATOM 1532 N N . SER A 1 186 ? -8.026 4.084 -8.372 1.00 85.50 186 SER A N 1
ATOM 1533 C CA . SER A 1 186 ? -7.444 2.919 -9.061 1.00 85.50 186 SER A CA 1
ATOM 1534 C C . SER A 1 186 ? -7.353 3.105 -10.587 1.00 85.50 186 SER A C 1
ATOM 1536 O O . SER A 1 186 ? -6.439 2.588 -11.227 1.00 85.50 186 SER A O 1
ATOM 1538 N N . ASP A 1 187 ? -8.220 3.932 -11.174 1.00 85.56 187 ASP A N 1
ATOM 1539 C CA . ASP A 1 187 ? -8.228 4.272 -12.602 1.00 85.56 187 ASP A CA 1
ATOM 1540 C C . ASP A 1 187 ? -7.060 5.160 -13.053 1.00 85.56 187 ASP A C 1
ATOM 1542 O O . ASP A 1 187 ? -6.818 5.297 -14.249 1.00 85.56 187 ASP A O 1
ATOM 1546 N N . ARG A 1 188 ? -6.289 5.740 -12.128 1.00 85.69 188 ARG A N 1
ATOM 1547 C CA . ARG A 1 188 ? -5.074 6.504 -12.472 1.00 85.69 188 ARG A CA 1
ATOM 1548 C C . ARG A 1 188 ? -3.842 5.616 -12.631 1.00 85.69 188 ARG A C 1
ATOM 1550 O O . ARG A 1 188 ? -2.787 6.106 -13.023 1.00 85.69 188 ARG A O 1
ATOM 1557 N N . VAL A 1 189 ? -3.967 4.324 -12.329 1.00 82.56 189 VAL A N 1
ATOM 1558 C CA . VAL A 1 189 ? -2.873 3.347 -12.355 1.00 82.56 189 VAL A CA 1
ATOM 1559 C C . VAL A 1 189 ? -3.265 2.083 -13.126 1.00 82.56 189 VAL A C 1
ATOM 1561 O O . VAL A 1 189 ? -2.947 0.974 -12.712 1.00 82.56 189 VAL A O 1
ATOM 1564 N N . LEU A 1 190 ? -3.924 2.258 -14.277 1.00 83.31 190 LEU A N 1
ATOM 1565 C CA . LEU A 1 190 ? -4.485 1.185 -15.117 1.00 83.31 190 LEU A CA 1
ATOM 1566 C C . LEU A 1 190 ? -3.514 0.036 -15.418 1.00 83.31 190 LEU A C 1
ATOM 1568 O O . LEU A 1 190 ? -3.893 -1.130 -15.318 1.00 83.31 190 LEU A O 1
ATOM 1572 N N . ARG A 1 191 ? -2.237 0.356 -15.655 1.00 84.50 191 ARG A N 1
ATOM 1573 C CA . ARG A 1 191 ? -1.191 -0.644 -15.911 1.00 84.50 191 ARG A CA 1
ATOM 1574 C C . ARG A 1 191 ? -1.033 -1.653 -14.779 1.00 84.50 191 ARG A C 1
ATOM 1576 O O . ARG A 1 191 ? -0.689 -2.801 -15.040 1.00 84.50 191 ARG A O 1
ATOM 1583 N N . GLN A 1 192 ? -1.322 -1.266 -13.530 1.00 82.88 192 GLN A N 1
ATOM 1584 C CA . GLN A 1 192 ? -1.273 -2.185 -12.385 1.00 82.88 192 GLN A CA 1
ATOM 1585 C C . GLN A 1 192 ? -2.243 -3.357 -12.506 1.00 82.88 192 GLN A C 1
ATOM 1587 O O . GLN A 1 192 ? -2.089 -4.349 -11.796 1.00 82.88 192 GLN A O 1
ATOM 1592 N N . PHE A 1 193 ? -3.216 -3.232 -13.401 1.00 82.06 193 PHE A N 1
ATOM 1593 C CA . PHE A 1 193 ? -4.250 -4.213 -13.637 1.00 82.06 193 PHE A CA 1
ATOM 1594 C C . PHE A 1 193 ? -4.232 -4.774 -15.065 1.00 82.06 193 PHE A C 1
ATOM 1596 O O . PHE A 1 193 ? -5.208 -5.377 -15.496 1.00 82.06 193 PHE A O 1
ATOM 1603 N N . GLY A 1 194 ? -3.132 -4.577 -15.799 1.00 80.94 194 GLY A N 1
ATOM 1604 C CA . GLY A 1 194 ? -2.947 -5.152 -17.133 1.00 80.94 194 GLY A CA 1
ATOM 1605 C C . GLY A 1 194 ? -3.678 -4.433 -18.273 1.00 80.94 194 GLY A C 1
ATOM 1606 O O . GLY A 1 194 ? -3.787 -5.015 -19.349 1.00 80.94 194 GLY A O 1
ATOM 1607 N N . PHE A 1 195 ? -4.159 -3.204 -18.047 1.00 76.75 195 PHE A N 1
ATOM 1608 C CA . PHE A 1 195 ? -4.738 -2.329 -19.076 1.00 76.75 195 PHE A CA 1
ATOM 1609 C C . PHE A 1 195 ? -3.715 -1.350 -19.662 1.00 76.75 195 PHE A C 1
ATOM 1611 O O . PHE A 1 195 ? -2.835 -0.872 -18.900 1.00 76.75 195 PHE A O 1
#